Protein AF-0000000071984043 (afdb_homodimer)

Sequence (248 aa):
MSAIVKKRKLDLECRAFNPEWEKYFFTEHFGQAQCLICLKTVAVLKEYNMRRHWETQLQASSFASMSAAERKEAIVKLSGNLQKSTSLFRKQTTEADKVTRASYEVSRLLARRMKPFTDGDFIKMSAIVKKRKLDLECRAFNPEWEKYFFTEHFGQAQCLICLKTVAVLKEYNMRRHWETQLQASSFASMSAAERKEAIVKLSGNLQKSTSLFRKQTTEADKVTRASYEVSRLLARRMKPFTDGDFIK

Secondary structure (DSSP, 8-state):
--------TTTTT-PPPPGGGGGGTEEEETTEEEETTT--EESS--HHHHHHHIIIIITTSGGGG--HHHHHHHHHHHHHHHHHHHHHHHHHHHHHHHHHHHHHHHHHHHHHHHS---------/--------TTTTT--PPPGGGGGGTEEEETTEEEETTT--EESS--HHHHHHHIIIIITTSGGGG--HHHHHHHHHHHHHHHHHHHHHHHHHHHHHHHHHHHHHHHHHHHHHHHS---------

pLDDT: mean 80.13, std 19.72, range [28.55, 97.12]

Foldseek 3Di:
DPPPPPPPCQVVPQDDADPVLCVLQWDDDPSWTAHLPPGDTDNRRDSVVSVVCSVPPPCPPPLVVDDPVRSVVVSVVSVVVVVVVVVVVVVVVVVVVVVVVVVVVVVVVVVVVPPPPPVPPPPD/DPPPPPPPCQVVPQDDADPVLCVLQWDDDPSWTAHLPPRDTDNRRDSVVSVVCSVPPPCPPPLVVDDPVRSVVVSVVSVVVVVVVVVVVVVVVVVVVVVVVVVVVVVVVVVVVPPPPPPPPPPD

Solvent-accessible surface area (backbone atoms only — not comparable to full-atom values): 14583 Å² total; per-residue (Å²): 133,79,74,70,72,70,72,64,62,68,72,72,59,51,44,72,78,57,78,75,44,38,82,58,40,34,42,79,52,91,90,25,39,26,31,58,73,78,61,50,70,40,74,68,54,43,70,67,56,49,49,49,48,30,66,73,70,41,51,86,38,76,75,58,75,48,51,75,69,53,43,54,53,48,51,53,51,35,49,50,49,52,52,49,54,50,51,52,49,45,50,51,43,50,49,50,51,50,53,52,49,50,49,48,52,51,50,52,53,51,55,62,63,64,58,70,76,67,79,62,77,74,81,124,133,77,76,70,70,70,74,64,62,66,73,71,57,50,44,72,79,57,78,74,46,40,81,57,40,34,41,80,50,92,90,24,38,26,31,57,72,79,61,49,71,40,74,68,52,45,70,67,55,48,50,50,49,30,65,74,71,40,52,85,39,76,74,59,74,49,52,73,70,53,43,54,53,48,51,53,51,36,48,50,49,51,53,49,52,52,50,52,49,46,50,51,45,50,49,51,51,51,52,52,49,51,51,48,51,51,50,52,54,50,55,62,64,64,57,71,75,65,82,62,78,75,80,126

Radius of gyration: 26.83 Å; Cα contacts (8 Å, |Δi|>4): 165; chains: 2; bounding box: 25×121×83 Å

Structure (mmCIF, N/CA/C/O backbone):
data_AF-0000000071984043-model_v1
#
loop_
_entity.id
_entity.type
_entity.pdbx_description
1 polymer 'General transcription factor II-I repeat domain-containing protein 2'
#
loop_
_atom_site.group_PDB
_atom_site.id
_atom_site.type_symbol
_atom_site.label_atom_id
_atom_site.label_alt_id
_atom_site.label_comp_id
_atom_site.label_asym_id
_atom_site.label_entity_id
_atom_site.label_seq_id
_atom_site.pdbx_PDB_ins_code
_atom_site.Cartn_x
_atom_site.Cartn_y
_atom_site.Cartn_z
_atom_site.occupancy
_atom_site.B_iso_or_equiv
_atom_site.auth_seq_id
_atom_site.auth_comp_id
_atom_site.auth_asym_id
_atom_site.auth_atom_id
_atom_site.pdbx_PDB_model_num
ATOM 1 N N . MET A 1 1 ? -13.414 27.719 -34.438 1 28.55 1 MET A N 1
ATOM 2 C CA . MET A 1 1 ? -13.398 26.25 -34.438 1 28.55 1 MET A CA 1
ATOM 3 C C . MET A 1 1 ? -12.617 25.719 -33.219 1 28.55 1 MET A C 1
ATOM 5 O O . MET A 1 1 ? -11.398 25.891 -33.156 1 28.55 1 MET A O 1
ATOM 9 N N . SER A 1 2 ? -13.172 25.812 -32.062 1 30.36 2 SER A N 1
ATOM 10 C CA . SER A 1 2 ? -12.562 25.547 -30.766 1 30.36 2 SER A CA 1
ATOM 11 C C . SER A 1 2 ? -12.18 24.078 -30.625 1 30.36 2 SER A C 1
ATOM 13 O O . SER A 1 2 ? -13.016 23.188 -30.812 1 30.36 2 SER A O 1
ATOM 15 N N . ALA A 1 3 ? -10.992 23.797 -31.047 1 33.06 3 ALA A N 1
ATOM 16 C CA . ALA A 1 3 ? -10.516 22.406 -31.062 1 33.06 3 ALA A CA 1
ATOM 17 C C . ALA A 1 3 ? -10.781 21.734 -29.719 1 33.06 3 ALA A C 1
ATOM 19 O O . ALA A 1 3 ? -10.445 22.281 -28.656 1 33.06 3 ALA A O 1
ATOM 20 N N . ILE A 1 4 ? -11.953 21.125 -29.656 1 32.78 4 ILE A N 1
ATOM 21 C CA . ILE A 1 4 ? -12.312 20.25 -28.562 1 32.78 4 ILE A CA 1
ATOM 22 C C . ILE A 1 4 ? -11.094 19.422 -28.141 1 32.78 4 ILE A C 1
ATOM 24 O O . ILE A 1 4 ? -10.531 18.688 -28.938 1 32.78 4 ILE A O 1
ATOM 28 N N . VAL A 1 5 ? -10.211 20.078 -27.547 1 35.69 5 VAL A N 1
ATOM 29 C CA . VAL A 1 5 ? -9.133 19.25 -27.016 1 35.69 5 VAL A CA 1
ATOM 30 C C . VAL A 1 5 ? -9.703 17.953 -26.469 1 35.69 5 VAL A C 1
ATOM 32 O O . VAL A 1 5 ? -10.555 17.969 -25.578 1 35.69 5 VAL A O 1
ATOM 35 N N . LYS A 1 6 ? -9.945 16.953 -27.281 1 30.7 6 LYS A N 1
ATOM 36 C CA . LYS A 1 6 ? -10.367 15.609 -26.906 1 30.7 6 LYS A CA 1
ATOM 37 C C . LYS A 1 6 ? -9.695 15.172 -25.609 1 30.7 6 LYS A C 1
ATOM 39 O O . LYS A 1 6 ? -8.469 15.102 -25.531 1 30.7 6 LYS A O 1
ATOM 44 N N . LYS A 1 7 ? -10.164 15.773 -24.438 1 34.81 7 LYS A N 1
ATOM 45 C CA . LYS A 1 7 ? -9.758 15.141 -23.188 1 34.81 7 LYS A CA 1
ATOM 46 C C . LYS A 1 7 ? -9.5 13.648 -23.375 1 34.81 7 LYS A C 1
ATOM 48 O O . LYS A 1 7 ? -10.383 12.914 -23.828 1 34.81 7 LYS A O 1
ATOM 53 N N . ARG A 1 8 ? -8.43 13.289 -23.891 1 35.25 8 ARG A N 1
ATOM 54 C CA . ARG A 1 8 ? -8.055 11.898 -24.125 1 35.25 8 ARG A CA 1
ATOM 55 C C . ARG A 1 8 ? -8.742 10.969 -23.141 1 35.25 8 ARG A C 1
ATOM 57 O O . ARG A 1 8 ? -8.914 11.32 -21.969 1 35.25 8 ARG A O 1
ATOM 64 N N . LYS A 1 9 ? -9.68 10.086 -23.562 1 37.41 9 LYS A N 1
ATOM 65 C CA . LYS A 1 9 ? -10.312 8.914 -22.953 1 37.41 9 LYS A CA 1
ATOM 66 C C . LYS A 1 9 ? -9.375 8.234 -21.953 1 37.41 9 LYS A C 1
ATOM 68 O O . LYS A 1 9 ? -9.57 7.066 -21.609 1 37.41 9 LYS A O 1
ATOM 73 N N . LEU A 1 10 ? -8.234 8.797 -21.844 1 43.88 10 LEU A N 1
ATOM 74 C CA . LEU A 1 10 ? -7.328 8.102 -20.938 1 43.88 10 LEU A CA 1
ATOM 75 C C . LEU A 1 10 ? -7.98 7.902 -19.562 1 43.88 10 LEU A C 1
ATOM 77 O O . LEU A 1 10 ? -7.785 6.867 -18.922 1 43.88 10 LEU A O 1
ATOM 81 N N . ASP A 1 11 ? -8.641 8.969 -19.094 1 44.72 11 ASP A N 1
ATOM 82 C CA . ASP A 1 11 ? -9.188 8.867 -17.734 1 44.72 11 ASP A CA 1
ATOM 83 C C . ASP A 1 11 ? -10.195 7.719 -17.641 1 44.72 11 ASP A C 1
ATOM 85 O O . ASP A 1 11 ? -10.25 7.027 -16.625 1 44.72 11 ASP A O 1
ATOM 89 N N . LEU A 1 12 ? -11.188 7.801 -18.609 1 41.25 12 LEU A N 1
ATOM 90 C CA . LEU A 1 12 ? -12.375 6.953 -18.562 1 41.25 12 LEU A CA 1
ATOM 91 C C . LEU A 1 12 ? -12.008 5.492 -18.812 1 41.25 12 LEU A C 1
ATOM 93 O O . LEU A 1 12 ? -12.82 4.594 -18.578 1 41.25 12 LEU A O 1
ATOM 97 N N . GLU A 1 13 ? -11.039 5.363 -19.641 1 44.44 13 GLU A N 1
ATOM 98 C CA . GLU A 1 13 ? -10.883 3.961 -20 1 44.44 13 GLU A CA 1
ATOM 99 C C . GLU A 1 13 ? -10.305 3.148 -18.859 1 44.44 13 GLU A C 1
ATOM 101 O O . GLU A 1 13 ? -9.633 2.135 -19.078 1 44.44 13 GLU A O 1
ATOM 106 N N . CYS A 1 14 ? -10.211 3.883 -17.734 1 53.69 14 CYS A N 1
ATOM 107 C CA . CYS A 1 14 ? -9.836 2.992 -16.641 1 53.69 14 CYS A CA 1
ATOM 108 C C . CYS A 1 14 ? -10.805 1.817 -16.547 1 53.69 14 CYS A C 1
ATOM 110 O O . CYS A 1 14 ? -11.945 1.981 -16.109 1 53.69 14 CYS A O 1
ATOM 112 N N . ARG A 1 15 ? -10.633 0.897 -17.375 1 65.38 15 ARG A N 1
ATOM 113 C CA . ARG A 1 15 ? -11.32 -0.39 -17.297 1 65.38 15 ARG A CA 1
ATOM 114 C C . ARG A 1 15 ? -11.266 -0.95 -15.883 1 65.38 15 ARG A C 1
ATOM 116 O O . ARG A 1 15 ? -10.398 -0.573 -15.094 1 65.38 15 ARG A O 1
ATOM 123 N N . ALA A 1 16 ? -12.383 -1.406 -15.461 1 83.88 16 ALA A N 1
ATOM 124 C CA . ALA A 1 16 ? -12.555 -2.098 -14.188 1 83.88 16 ALA A CA 1
ATOM 125 C C . ALA A 1 16 ? -11.555 -3.242 -14.047 1 83.88 16 ALA A C 1
ATOM 127 O O . ALA A 1 16 ? -11.164 -3.863 -15.039 1 83.88 16 ALA A O 1
ATOM 128 N N . PHE A 1 17 ? -10.969 -3.268 -12.898 1 92.12 17 PHE A N 1
ATOM 129 C CA . PHE A 1 17 ? -10.078 -4.387 -12.617 1 92.12 17 PHE A CA 1
ATOM 130 C C . PHE A 1 17 ? -10.75 -5.711 -12.977 1 92.12 17 PHE A C 1
ATOM 132 O O . PHE A 1 17 ? -11.914 -5.938 -12.641 1 92.12 17 PHE A O 1
ATOM 139 N N . ASN A 1 18 ? -10.117 -6.539 -13.727 1 92.69 18 ASN A N 1
ATOM 140 C CA . ASN A 1 18 ? -10.57 -7.879 -14.07 1 92.69 18 ASN A CA 1
ATOM 141 C C . ASN A 1 18 ? -10.055 -8.922 -13.086 1 92.69 18 ASN A C 1
ATOM 143 O O . ASN A 1 18 ? -8.844 -9.125 -12.969 1 92.69 18 ASN A O 1
ATOM 147 N N . PRO A 1 19 ? -10.984 -9.648 -12.438 1 92.25 19 PRO A N 1
ATOM 148 C CA . PRO A 1 19 ? -10.562 -10.633 -11.438 1 92.25 19 PRO A CA 1
ATOM 149 C C . PRO A 1 19 ? -9.625 -11.695 -12.016 1 92.25 19 PRO A C 1
ATOM 151 O O . PRO A 1 19 ? -8.844 -12.305 -11.281 1 92.25 19 PRO A O 1
ATOM 154 N N . GLU A 1 2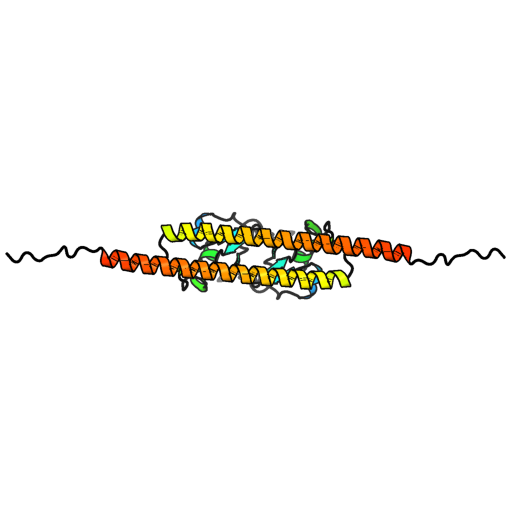0 ? -9.641 -11.922 -13.32 1 93.25 20 GLU A N 1
ATOM 155 C CA . GLU A 1 20 ? -8.766 -12.906 -13.953 1 93.25 20 GLU A CA 1
ATOM 156 C C . GLU A 1 20 ? -7.301 -12.516 -13.805 1 93.25 20 GLU A C 1
ATOM 158 O O . GLU A 1 20 ? -6.414 -13.359 -13.945 1 93.25 20 GLU A O 1
ATOM 163 N N . TRP A 1 21 ? -7.078 -11.227 -13.508 1 93.81 21 TRP A N 1
ATOM 164 C CA . TRP A 1 21 ? -5.703 -10.758 -13.391 1 93.81 21 TRP A CA 1
ATOM 165 C C . TRP A 1 21 ? -5.07 -11.234 -12.086 1 93.81 21 TRP A C 1
ATOM 167 O O . TRP A 1 21 ? -3.869 -11.055 -11.875 1 93.81 21 TRP A O 1
ATOM 177 N N . GLU A 1 22 ? -5.824 -11.938 -11.289 1 94.06 22 GLU A N 1
ATOM 178 C CA . GLU A 1 22 ? -5.258 -12.609 -10.125 1 94.06 22 GLU A CA 1
ATOM 179 C C . GLU A 1 22 ? -4.215 -13.648 -10.539 1 94.06 22 GLU A C 1
ATOM 181 O O . GLU A 1 22 ? -3.311 -13.969 -9.766 1 94.06 22 GLU A O 1
ATOM 186 N N . LYS A 1 23 ? -4.375 -14.148 -11.781 1 91.75 23 LYS A N 1
ATOM 187 C CA . LYS A 1 23 ? -3.393 -15.102 -12.297 1 91.75 23 LYS A CA 1
ATOM 188 C C . LYS A 1 23 ? -1.992 -14.492 -12.305 1 91.75 23 LYS A C 1
ATOM 190 O O . LYS A 1 23 ? -0.997 -15.219 -12.289 1 91.75 23 LYS A O 1
ATOM 195 N N . TYR A 1 24 ? -1.964 -13.203 -12.336 1 94.75 24 TYR A N 1
ATOM 196 C CA . TYR A 1 24 ? -0.693 -12.492 -12.266 1 94.75 24 TYR A CA 1
ATOM 197 C C . TYR A 1 24 ? -0.42 -12 -10.852 1 94.75 24 TYR A C 1
ATOM 199 O O . TYR A 1 24 ? 0.487 -11.195 -10.625 1 94.75 24 TYR A O 1
ATOM 207 N N . PHE A 1 25 ? -1.244 -12.344 -9.891 1 96 25 PHE A N 1
ATOM 208 C CA . PHE A 1 25 ? -1.128 -12.023 -8.469 1 96 25 PHE A CA 1
ATOM 209 C C . PHE A 1 25 ? -1.44 -10.547 -8.219 1 96 25 PHE A C 1
ATOM 211 O O . PHE A 1 25 ? -0.829 -9.914 -7.359 1 96 25 PHE A O 1
ATOM 218 N N . PHE A 1 26 ? -2.301 -10.023 -9.023 1 97.06 26 PHE A N 1
ATOM 219 C CA . PHE A 1 26 ? -2.803 -8.68 -8.766 1 97.06 26 PHE A CA 1
ATOM 220 C C . PHE A 1 26 ? -4.203 -8.734 -8.172 1 97.06 26 PHE A C 1
ATOM 222 O O . PHE A 1 26 ? -4.973 -9.648 -8.461 1 97.06 26 PHE A O 1
ATOM 229 N N . THR A 1 27 ? -4.5 -7.746 -7.406 1 96.5 27 THR A N 1
ATOM 230 C CA . THR A 1 27 ? -5.84 -7.543 -6.867 1 96.5 27 THR A CA 1
ATOM 231 C C . THR A 1 27 ? -6.238 -6.07 -6.949 1 96.5 27 THR A C 1
ATOM 233 O O . THR A 1 27 ? -5.383 -5.199 -7.121 1 96.5 27 THR A O 1
ATOM 236 N N . GLU A 1 28 ? -7.535 -5.852 -6.957 1 94.62 28 GLU A N 1
ATOM 237 C CA . GLU A 1 28 ? -8.016 -4.477 -6.879 1 94.62 28 GLU A CA 1
ATOM 238 C C . GLU A 1 28 ? -7.836 -3.908 -5.473 1 94.62 28 GLU A C 1
ATOM 240 O O . GLU A 1 28 ? -8.203 -4.551 -4.488 1 94.62 28 GLU A O 1
ATOM 245 N N . HIS A 1 29 ? -7.184 -2.77 -5.34 1 93.19 29 HIS A N 1
ATOM 246 C CA . HIS A 1 29 ? -6.957 -2.082 -4.074 1 93.19 29 HIS A CA 1
ATOM 247 C C . HIS A 1 29 ? -7.016 -0.568 -4.25 1 93.19 29 HIS A C 1
ATOM 249 O O . HIS A 1 29 ? -6.207 0.008 -4.98 1 93.19 29 HIS A O 1
ATOM 255 N N . PHE A 1 30 ? -7.949 0.093 -3.688 1 88.69 30 PHE A N 1
ATOM 256 C CA . PHE A 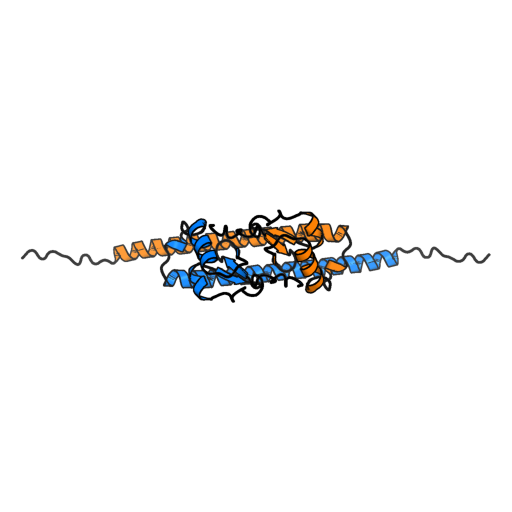1 30 ? -8.141 1.537 -3.754 1 88.69 30 PHE A CA 1
ATOM 257 C C . PHE A 1 30 ? -8.273 2 -5.199 1 88.69 30 PHE A C 1
ATOM 259 O O . PHE A 1 30 ? -7.648 2.98 -5.605 1 88.69 30 PHE A O 1
ATOM 266 N N . GLY A 1 31 ? -8.93 1.255 -5.996 1 87.88 31 GLY A N 1
ATOM 267 C CA . GLY A 1 31 ? -9.234 1.632 -7.367 1 87.88 31 GLY A CA 1
ATOM 268 C C . GLY A 1 31 ? -8.102 1.357 -8.328 1 87.88 31 GLY A C 1
ATOM 269 O O . GLY A 1 31 ? -8.172 1.735 -9.5 1 87.88 31 GLY A O 1
ATOM 270 N N . GLN A 1 32 ? -7.07 0.727 -7.852 1 92.25 32 GLN A N 1
ATOM 271 C CA . GLN A 1 32 ? -5.914 0.364 -8.664 1 92.25 32 GLN A CA 1
ATOM 272 C C . GLN A 1 32 ? -5.602 -1.125 -8.547 1 92.25 32 GLN A C 1
ATOM 274 O O . GLN A 1 32 ? -6.188 -1.822 -7.715 1 92.25 32 GLN A O 1
ATOM 279 N N . ALA A 1 33 ? -4.77 -1.57 -9.5 1 95.06 33 ALA A N 1
ATOM 280 C CA . ALA A 1 33 ? -4.262 -2.934 -9.383 1 95.06 33 ALA A CA 1
ATOM 281 C C . ALA A 1 33 ? -2.998 -2.977 -8.523 1 95.06 33 ALA A C 1
ATOM 283 O O . ALA A 1 33 ? -2.059 -2.211 -8.75 1 95.06 33 ALA A O 1
ATOM 284 N N . GLN A 1 34 ? -3.061 -3.814 -7.523 1 96.25 34 GLN A N 1
ATOM 285 C CA . GLN A 1 34 ? -1.922 -3.926 -6.617 1 96.25 34 GLN A CA 1
ATOM 286 C C . GLN A 1 34 ? -1.371 -5.348 -6.598 1 96.25 34 GLN A C 1
ATOM 288 O O . GLN A 1 34 ? -2.135 -6.312 -6.516 1 96.25 34 GLN A O 1
ATOM 293 N N . CYS A 1 35 ? -0.089 -5.453 -6.781 1 96.88 35 CYS A N 1
ATOM 294 C CA . CYS A 1 35 ? 0.571 -6.75 -6.734 1 96.88 35 CYS A CA 1
ATOM 295 C C . CYS A 1 35 ? 0.57 -7.312 -5.32 1 96.88 35 CYS A C 1
ATOM 297 O O . CYS A 1 35 ? 0.986 -6.637 -4.379 1 96.88 35 CYS A O 1
ATOM 299 N N . LEU A 1 36 ? 0.17 -8.523 -5.152 1 96.56 36 LEU A N 1
ATOM 300 C CA . LEU A 1 36 ? 0.035 -9.188 -3.863 1 96.56 36 LEU A CA 1
ATOM 301 C C . LEU A 1 36 ? 1.394 -9.641 -3.34 1 96.56 36 LEU A C 1
ATOM 303 O O . LEU A 1 36 ? 1.528 -9.984 -2.164 1 96.56 36 LEU A O 1
ATOM 307 N N . ILE A 1 37 ? 2.373 -9.594 -4.207 1 94.19 37 ILE A N 1
ATOM 308 C CA . ILE A 1 37 ? 3.68 -10.133 -3.83 1 94.19 37 ILE A CA 1
ATOM 309 C C . ILE A 1 37 ? 4.613 -8.984 -3.445 1 94.19 37 ILE A C 1
ATOM 311 O O . ILE A 1 37 ? 5.277 -9.039 -2.408 1 94.19 37 ILE A O 1
ATOM 315 N N . CYS A 1 38 ? 4.605 -7.922 -4.23 1 92.38 38 CYS A N 1
ATOM 316 C CA . CYS A 1 38 ? 5.602 -6.883 -3.984 1 92.38 38 CYS A CA 1
ATOM 317 C C . CYS A 1 38 ? 4.934 -5.555 -3.65 1 92.38 38 CYS A C 1
ATOM 319 O O . CYS A 1 38 ? 5.613 -4.578 -3.326 1 92.38 38 CYS A O 1
ATOM 321 N N . LEU A 1 39 ? 3.684 -5.379 -3.754 1 94.31 39 LEU A N 1
ATOM 322 C CA . LEU A 1 39 ? 2.863 -4.242 -3.35 1 94.31 39 LEU A CA 1
ATOM 323 C C . LEU A 1 39 ? 2.918 -3.133 -4.398 1 94.31 39 LEU A C 1
ATOM 325 O O . LEU A 1 39 ? 2.24 -2.111 -4.262 1 94.31 39 LEU A O 1
ATOM 329 N N . LYS A 1 40 ? 3.586 -3.354 -5.477 1 92.69 40 LYS A N 1
ATOM 330 C CA . LYS A 1 40 ? 3.572 -2.369 -6.555 1 92.69 40 LYS A CA 1
ATOM 331 C C . LYS A 1 40 ? 2.166 -2.188 -7.117 1 92.69 40 LYS A C 1
ATOM 333 O O . LYS A 1 40 ? 1.422 -3.158 -7.266 1 92.69 40 LYS A O 1
ATOM 338 N N . THR A 1 41 ? 1.837 -0.934 -7.426 1 93.19 41 THR A N 1
ATOM 339 C CA . THR A 1 41 ? 0.523 -0.638 -7.984 1 93.19 41 THR A CA 1
ATOM 340 C C . THR A 1 41 ? 0.633 -0.276 -9.461 1 93.19 41 THR A C 1
ATOM 342 O O . THR A 1 41 ? 1.665 0.228 -9.914 1 93.19 41 THR A O 1
ATOM 345 N N . VAL A 1 42 ? -0.412 -0.644 -10.195 1 90.69 42 VAL A N 1
ATOM 346 C CA . VAL A 1 42 ? -0.553 -0.27 -11.602 1 90.69 42 VAL A CA 1
ATOM 347 C C . VAL A 1 42 ? -1.833 0.541 -11.797 1 90.69 42 VAL A C 1
ATOM 349 O O . VAL A 1 42 ? -2.93 0.06 -11.5 1 90.69 42 VAL A O 1
ATOM 352 N N . ALA A 1 43 ? -1.648 1.785 -12.281 1 86.25 43 ALA A N 1
ATOM 353 C CA . ALA A 1 43 ? -2.791 2.689 -12.383 1 86.25 43 ALA A CA 1
ATOM 354 C C . ALA A 1 43 ? -3.609 2.398 -13.641 1 86.25 43 ALA A C 1
ATOM 356 O O . ALA A 1 43 ? -4.832 2.559 -13.641 1 86.25 43 ALA A O 1
ATOM 357 N N . VAL A 1 44 ? -2.883 2.053 -14.711 1 88.12 44 VAL A N 1
ATOM 358 C CA . VAL A 1 44 ? -3.564 1.767 -15.969 1 88.12 44 VAL A CA 1
ATOM 359 C C . VAL A 1 44 ? -3.986 0.299 -16.016 1 88.12 44 VAL A C 1
ATOM 361 O O . VAL A 1 44 ? -3.15 -0.588 -16.188 1 88.12 44 VAL A O 1
ATOM 364 N N . LEU A 1 45 ? -5.312 0.045 -15.914 1 92 45 LEU A N 1
ATOM 365 C CA . LEU A 1 45 ? -5.883 -1.287 -15.742 1 92 45 LEU A CA 1
ATOM 366 C C . LEU A 1 45 ? -6.023 -1.995 -17.078 1 92 45 LEU A C 1
ATOM 368 O O . LEU A 1 45 ? -7.141 -2.256 -17.547 1 92 45 LEU A O 1
ATOM 372 N N . LYS A 1 46 ? -4.941 -2.369 -17.625 1 91.31 46 LYS A N 1
ATOM 373 C CA . LYS A 1 46 ? -4.836 -3.203 -18.828 1 91.31 46 LYS A CA 1
ATOM 374 C C . LYS A 1 46 ? -4.078 -4.492 -18.531 1 91.31 46 LYS A C 1
ATOM 376 O O . LYS A 1 46 ? -3.084 -4.48 -17.797 1 91.31 46 LYS A O 1
ATOM 381 N N . GLU A 1 47 ? -4.562 -5.582 -19.141 1 93.44 47 GLU A N 1
ATOM 382 C CA . GLU A 1 47 ? -3.926 -6.871 -18.875 1 93.44 47 GLU A CA 1
ATOM 383 C C . GLU A 1 47 ? -2.432 -6.816 -19.188 1 93.44 47 GLU A C 1
ATOM 385 O O . GLU A 1 47 ? -1.626 -7.41 -18.469 1 93.44 47 GLU A O 1
ATOM 390 N N . TYR A 1 48 ? -2.119 -6.176 -20.281 1 94.81 48 TYR A N 1
ATOM 391 C CA . TYR A 1 48 ? -0.722 -6.098 -20.688 1 94.81 48 TYR A CA 1
ATOM 392 C C . TYR A 1 48 ? 0.161 -5.613 -19.547 1 94.81 48 TYR A C 1
ATOM 394 O O . TYR A 1 48 ? 1.276 -6.105 -19.375 1 94.81 48 TYR A O 1
ATOM 402 N N . ASN A 1 49 ? -0.302 -4.641 -18.766 1 93.38 49 ASN A N 1
ATOM 403 C CA . ASN A 1 49 ? 0.494 -4.055 -17.688 1 93.38 49 ASN A CA 1
ATOM 404 C C . ASN A 1 49 ? 0.754 -5.062 -16.562 1 93.38 49 ASN A C 1
ATOM 406 O O . ASN A 1 49 ? 1.854 -5.113 -16.016 1 93.38 49 ASN A O 1
ATOM 410 N N . MET A 1 50 ? -0.211 -5.875 -16.219 1 94.75 50 MET A N 1
ATOM 411 C CA . MET A 1 50 ? -0.047 -6.906 -15.195 1 94.75 50 MET A CA 1
ATOM 412 C C . MET A 1 50 ? 0.883 -8.016 -15.68 1 94.75 50 MET A C 1
ATOM 414 O O . MET A 1 50 ? 1.748 -8.477 -14.93 1 94.75 50 MET A O 1
ATOM 418 N N . ARG A 1 51 ? 0.665 -8.328 -16.953 1 95.44 51 ARG A N 1
ATOM 419 C CA . ARG A 1 51 ? 1.495 -9.375 -17.547 1 95.44 51 ARG A CA 1
ATOM 420 C C . ARG A 1 51 ? 2.959 -8.945 -17.578 1 95.44 51 ARG A C 1
ATOM 422 O O . ARG A 1 51 ? 3.848 -9.727 -17.234 1 95.44 51 ARG A O 1
ATOM 429 N N . ARG A 1 52 ? 3.172 -7.793 -18.062 1 95.75 52 ARG A N 1
ATOM 430 C CA . ARG A 1 52 ? 4.535 -7.27 -18.125 1 95.75 52 ARG A CA 1
ATOM 431 C C . ARG A 1 52 ? 5.191 -7.273 -16.75 1 95.75 52 ARG A C 1
ATOM 433 O O . ARG A 1 52 ? 6.348 -7.668 -16.609 1 95.75 52 ARG A O 1
ATOM 440 N N . HIS A 1 53 ? 4.484 -6.777 -15.719 1 95.31 53 HIS A N 1
ATOM 441 C CA . HIS A 1 53 ? 5.008 -6.809 -14.359 1 95.31 53 HIS A CA 1
ATOM 442 C C . HIS A 1 53 ? 5.391 -8.227 -13.945 1 95.31 53 HIS A C 1
ATOM 444 O O . HIS A 1 53 ? 6.484 -8.453 -13.43 1 95.31 53 HIS A O 1
ATOM 450 N N . TRP A 1 54 ? 4.527 -9.172 -14.195 1 94.75 54 TRP A N 1
ATOM 451 C CA . TRP A 1 54 ? 4.773 -10.57 -13.867 1 94.75 54 TRP A CA 1
ATOM 452 C C . TRP A 1 54 ? 6.035 -11.078 -14.562 1 94.75 54 TRP A C 1
ATOM 454 O O . TRP A 1 54 ? 6.926 -11.633 -13.914 1 94.75 54 TRP A O 1
ATOM 464 N N . GLU A 1 55 ? 6.133 -10.828 -15.805 1 95.25 55 GLU A N 1
ATOM 465 C CA . GLU A 1 55 ? 7.215 -11.359 -16.641 1 95.25 55 GLU A CA 1
ATOM 466 C C . GLU A 1 55 ? 8.555 -10.727 -16.266 1 95.25 55 GLU A C 1
ATOM 468 O O . GLU A 1 55 ? 9.594 -11.391 -16.312 1 95.25 55 GLU A O 1
ATOM 473 N N . THR A 1 56 ? 8.5 -9.492 -15.867 1 93.88 56 THR A N 1
ATOM 474 C CA . THR A 1 56 ? 9.75 -8.773 -15.625 1 93.88 56 THR A CA 1
ATOM 475 C C . THR A 1 56 ? 10.172 -8.898 -14.164 1 93.88 56 THR A C 1
ATOM 477 O O . THR A 1 56 ? 11.367 -8.922 -13.859 1 93.88 56 THR A O 1
ATOM 480 N N . GLN A 1 57 ? 9.266 -9.039 -13.227 1 90.81 57 GLN A N 1
ATOM 481 C CA . GLN A 1 57 ? 9.641 -8.906 -11.82 1 90.81 57 GLN A CA 1
ATOM 482 C C . GLN A 1 57 ? 9.406 -10.211 -11.062 1 90.81 57 GLN A C 1
ATOM 484 O O . GLN A 1 57 ? 10.094 -10.5 -10.086 1 90.81 57 GLN A O 1
ATOM 489 N N . LEU A 1 58 ? 8.461 -11.055 -11.477 1 90.38 58 LEU A N 1
ATOM 490 C CA . LEU A 1 58 ? 8.016 -12.117 -10.578 1 90.38 58 LEU A CA 1
ATOM 491 C C . LEU A 1 58 ? 8.188 -13.484 -11.234 1 90.38 58 LEU A C 1
ATOM 493 O O . LEU A 1 58 ? 8.07 -14.516 -10.562 1 90.38 58 LEU A O 1
ATOM 497 N N . GLN A 1 59 ? 8.594 -13.484 -12.5 1 86.56 59 GLN A N 1
ATOM 498 C CA . GLN A 1 59 ? 8.734 -14.742 -13.219 1 86.56 59 GLN A CA 1
ATOM 499 C C . GLN A 1 59 ? 9.836 -15.602 -12.617 1 86.56 59 GLN A C 1
ATOM 501 O O . GLN A 1 59 ? 9.773 -16.828 -12.68 1 86.56 59 GLN A O 1
ATOM 506 N N . ALA A 1 60 ? 10.758 -15.008 -12.062 1 81.38 60 ALA A N 1
ATOM 507 C CA . ALA A 1 60 ? 11.883 -15.734 -11.484 1 81.38 60 ALA A CA 1
ATOM 508 C C . ALA A 1 60 ? 11.594 -16.156 -10.047 1 81.38 60 ALA A C 1
ATOM 510 O O . ALA A 1 60 ? 12.391 -16.859 -9.43 1 81.38 60 ALA A O 1
ATOM 511 N N . SER A 1 61 ? 10.461 -15.758 -9.555 1 83.12 61 SER A N 1
ATOM 512 C CA . SER A 1 61 ? 10.109 -16.078 -8.172 1 83.12 61 SER A CA 1
ATOM 513 C C . SER A 1 61 ? 9.57 -17.5 -8.062 1 83.12 61 SER A C 1
ATOM 515 O O . SER A 1 61 ? 9.234 -18.125 -9.07 1 83.12 61 SER A O 1
ATOM 517 N N . SER A 1 62 ? 9.516 -18.016 -6.82 1 84.19 62 SER A N 1
ATOM 518 C CA . SER A 1 62 ? 8.977 -19.344 -6.566 1 84.19 62 SER A CA 1
ATOM 519 C C . SER A 1 62 ? 7.488 -19.406 -6.891 1 84.19 62 SER A C 1
ATOM 521 O O . SER A 1 62 ? 6.934 -20.5 -7.062 1 84.19 62 SER A O 1
ATOM 523 N N . PHE A 1 63 ? 6.879 -18.281 -7.012 1 89.38 63 PHE A N 1
ATOM 524 C CA . PHE A 1 63 ? 5.449 -18.234 -7.309 1 89.38 63 PHE A CA 1
ATOM 525 C C . PHE A 1 63 ? 5.18 -18.688 -8.734 1 89.38 63 PHE A C 1
ATOM 527 O O . PHE A 1 63 ? 4.07 -19.141 -9.047 1 89.38 63 PHE A O 1
ATOM 534 N N . ALA A 1 64 ? 6.184 -18.625 -9.539 1 87.31 64 ALA A N 1
ATOM 535 C CA . ALA A 1 64 ? 6.039 -18.984 -10.945 1 87.31 64 ALA A CA 1
ATOM 536 C C . ALA A 1 64 ? 5.949 -20.5 -11.117 1 87.31 64 ALA A C 1
ATOM 538 O O . ALA A 1 64 ? 5.422 -20.984 -12.117 1 87.31 64 ALA A O 1
ATOM 539 N N . SER A 1 65 ? 6.426 -21.234 -10.164 1 84.75 65 SER A N 1
ATOM 540 C CA . SER A 1 65 ? 6.496 -22.688 -10.266 1 84.75 65 SER A CA 1
ATOM 541 C C . SER A 1 65 ? 5.305 -23.344 -9.578 1 84.75 65 SER A C 1
ATOM 543 O O . SER A 1 65 ? 5.203 -24.578 -9.539 1 84.75 65 SER A O 1
ATOM 545 N N . MET A 1 66 ? 4.406 -22.547 -9.133 1 85 66 MET A N 1
ATOM 546 C CA . MET A 1 66 ? 3.271 -23.078 -8.375 1 85 66 MET A CA 1
ATOM 547 C C . MET A 1 66 ? 2.25 -23.719 -9.305 1 85 66 MET A C 1
ATOM 549 O O . MET A 1 66 ? 2.029 -23.234 -10.422 1 85 66 MET A O 1
ATOM 553 N N . SER A 1 67 ? 1.666 -24.812 -8.734 1 85.69 67 SER A N 1
ATOM 554 C CA . SER A 1 67 ? 0.515 -25.391 -9.422 1 85.69 67 SER A CA 1
ATOM 555 C C . SER A 1 67 ? -0.701 -24.484 -9.328 1 85.69 67 SER A C 1
ATOM 557 O O . SER A 1 67 ? -0.698 -23.516 -8.562 1 85.69 67 SER A O 1
ATOM 559 N N . ALA A 1 68 ? -1.747 -24.766 -10.109 1 87.69 68 ALA A N 1
ATOM 560 C CA . ALA A 1 68 ? -2.971 -23.969 -10.094 1 87.69 68 ALA A CA 1
ATOM 561 C C . ALA A 1 68 ? -3.602 -23.953 -8.703 1 87.69 68 ALA A C 1
ATOM 563 O O . ALA A 1 68 ? -4.074 -22.922 -8.234 1 87.69 68 ALA A O 1
ATOM 564 N N . ALA A 1 69 ? -3.582 -25.094 -8.117 1 87.88 69 ALA A N 1
ATOM 565 C CA . ALA A 1 69 ? -4.168 -25.203 -6.789 1 87.88 69 ALA A CA 1
ATOM 566 C C . ALA A 1 69 ? -3.354 -24.422 -5.758 1 87.88 69 ALA A C 1
ATOM 568 O O . ALA A 1 69 ? -3.918 -23.75 -4.902 1 87.88 69 ALA A O 1
ATOM 569 N N . GLU A 1 70 ? -2.055 -24.484 -5.824 1 86.31 70 GLU A N 1
ATOM 570 C CA . GLU A 1 70 ? -1.165 -23.75 -4.926 1 86.31 70 GLU A CA 1
ATOM 571 C C . GLU A 1 70 ? -1.305 -22.25 -5.121 1 86.31 70 GLU A C 1
ATOM 573 O O . GLU A 1 70 ? -1.279 -21.484 -4.148 1 86.31 70 GLU A O 1
ATOM 578 N N . ARG A 1 71 ? -1.471 -21.906 -6.297 1 89.38 71 ARG A N 1
ATOM 579 C CA . ARG A 1 71 ? -1.598 -20.5 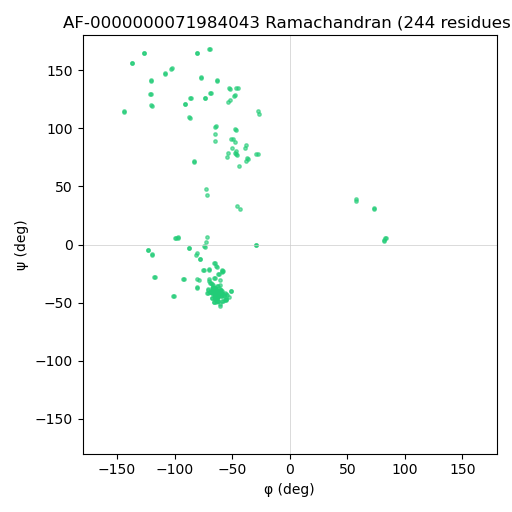-6.625 1 89.38 71 ARG A CA 1
ATOM 580 C C . ARG A 1 71 ? -2.867 -19.906 -6.023 1 89.38 71 ARG A C 1
ATOM 582 O O . ARG A 1 71 ? -2.844 -18.797 -5.465 1 89.38 71 ARG A O 1
ATOM 589 N N . LYS A 1 72 ? -3.898 -20.609 -6.172 1 91.44 72 LYS A N 1
ATOM 590 C CA . LYS A 1 72 ? -5.16 -20.172 -5.59 1 91.44 72 LYS A CA 1
ATOM 591 C C . LYS A 1 72 ? -5.027 -19.969 -4.082 1 91.44 72 LYS A C 1
ATOM 593 O O . LYS A 1 72 ? -5.523 -18.984 -3.533 1 91.44 72 LYS A O 1
ATOM 598 N N . GLU A 1 73 ? -4.402 -20.875 -3.457 1 90.5 73 GLU A N 1
ATOM 599 C CA . GLU A 1 73 ? -4.203 -20.781 -2.016 1 90.5 73 GLU A CA 1
ATOM 600 C C . GLU A 1 73 ? -3.311 -19.594 -1.659 1 90.5 73 GLU A C 1
ATOM 602 O O . GLU A 1 73 ? -3.574 -18.875 -0.687 1 90.5 73 GLU A O 1
ATOM 607 N N . ALA A 1 74 ? -2.283 -19.438 -2.418 1 91 74 ALA A N 1
ATOM 608 C CA . ALA A 1 74 ? -1.372 -18.312 -2.188 1 91 74 ALA A CA 1
ATOM 609 C C . ALA A 1 74 ? -2.092 -16.984 -2.35 1 91 74 ALA A C 1
ATOM 611 O O . ALA A 1 74 ? -1.896 -16.062 -1.552 1 91 74 ALA A O 1
ATOM 612 N N . ILE A 1 75 ? -2.92 -16.844 -3.314 1 93.75 75 ILE A N 1
ATOM 613 C CA . ILE A 1 75 ? -3.656 -15.617 -3.586 1 93.75 75 ILE A CA 1
ATOM 614 C C . ILE A 1 75 ? -4.57 -15.289 -2.408 1 93.75 75 ILE A C 1
ATOM 616 O O . ILE A 1 75 ? -4.641 -14.141 -1.97 1 93.75 75 ILE A O 1
ATOM 620 N N . VAL A 1 76 ? -5.215 -16.312 -1.897 1 93.62 76 VAL A N 1
ATOM 621 C CA . VAL A 1 76 ? -6.109 -16.125 -0.761 1 93.62 76 VAL A CA 1
ATOM 622 C C . VAL A 1 76 ? -5.316 -15.633 0.446 1 93.62 76 VAL A C 1
ATOM 624 O O . VAL A 1 76 ? -5.699 -14.664 1.097 1 93.62 76 VAL A O 1
ATOM 627 N N . LYS A 1 77 ? -4.23 -16.281 0.658 1 93.31 77 LYS A N 1
ATOM 628 C CA . LYS A 1 77 ? -3.4 -15.938 1.809 1 93.31 77 LYS A CA 1
ATOM 629 C C . LYS A 1 77 ? -2.82 -14.539 1.673 1 93.31 77 LYS A C 1
ATOM 631 O O . LYS A 1 77 ? -2.918 -13.727 2.598 1 93.31 77 LYS A O 1
ATOM 636 N N . LEU A 1 78 ? -2.266 -14.289 0.564 1 95.06 78 LEU A N 1
ATOM 637 C CA . LEU A 1 78 ? -1.616 -13 0.347 1 95.06 78 LEU A CA 1
ATOM 638 C C . LEU A 1 78 ? -2.641 -11.875 0.326 1 95.06 78 LEU A C 1
ATOM 640 O O . LEU A 1 78 ? -2.369 -10.773 0.812 1 95.06 78 LEU A O 1
ATOM 644 N N . SER A 1 79 ? -3.791 -12.125 -0.238 1 95.31 79 SER A N 1
ATOM 645 C CA . SER A 1 79 ? -4.871 -11.148 -0.193 1 95.31 79 SER A CA 1
ATOM 646 C C . SER A 1 79 ? -5.27 -10.828 1.245 1 95.31 79 SER A C 1
ATOM 648 O O . SER A 1 79 ? -5.512 -9.672 1.585 1 95.31 79 SER A O 1
ATOM 650 N N . GLY A 1 80 ? -5.375 -11.875 2.012 1 95.38 80 GLY A N 1
ATOM 651 C CA . GLY A 1 80 ? -5.652 -11.672 3.424 1 95.38 80 GLY A CA 1
ATOM 652 C C . GLY A 1 80 ? -4.594 -10.844 4.133 1 95.38 80 GLY A C 1
ATOM 653 O O . GLY A 1 80 ? -4.918 -9.984 4.953 1 95.38 80 GLY A O 1
ATOM 654 N N . ASN A 1 81 ? -3.377 -11.109 3.812 1 94.38 81 ASN A N 1
ATOM 655 C CA . ASN A 1 81 ? -2.281 -10.336 4.383 1 94.38 81 ASN A CA 1
ATOM 656 C C . ASN A 1 81 ? -2.387 -8.859 4.012 1 94.38 81 ASN A C 1
ATOM 658 O O . ASN A 1 81 ? -2.168 -7.984 4.855 1 94.38 81 ASN A O 1
ATOM 662 N N . LEU A 1 82 ? -2.699 -8.578 2.807 1 96 82 LEU A N 1
ATOM 663 C CA . LEU A 1 82 ? -2.84 -7.203 2.338 1 96 82 LEU A CA 1
ATOM 664 C C . LEU A 1 82 ? -3.965 -6.488 3.078 1 96 82 LEU A C 1
ATOM 666 O O . LEU A 1 82 ? -3.799 -5.348 3.516 1 96 82 LEU A O 1
ATOM 670 N N . GLN A 1 83 ? -5.062 -7.141 3.23 1 95.88 83 GLN A N 1
ATOM 671 C CA . GLN A 1 83 ? -6.199 -6.559 3.938 1 95.88 83 GLN A CA 1
ATOM 672 C C . GLN A 1 83 ? -5.852 -6.285 5.398 1 95.88 83 GLN A C 1
ATOM 674 O O . GLN A 1 83 ? -6.211 -5.238 5.945 1 95.88 83 GLN A O 1
ATOM 679 N N . LYS A 1 84 ? -5.215 -7.254 5.98 1 95.12 84 LYS A N 1
ATOM 680 C CA . LYS A 1 84 ? -4.82 -7.098 7.379 1 95.12 84 LYS A CA 1
ATOM 681 C C . LYS A 1 84 ? -3.844 -5.938 7.551 1 95.12 84 LYS A C 1
ATOM 683 O O . LYS A 1 84 ? -3.979 -5.137 8.477 1 95.12 84 LYS A O 1
ATOM 688 N N . SER A 1 85 ? -2.842 -5.938 6.711 1 93.88 85 SER A N 1
ATOM 689 C CA . SER A 1 85 ? -1.857 -4.863 6.777 1 93.88 85 SER A CA 1
ATOM 690 C C . SER A 1 85 ? -2.51 -3.502 6.562 1 93.88 85 SER A C 1
ATOM 692 O O . SER A 1 85 ? -2.158 -2.527 7.23 1 93.88 85 SER A O 1
ATOM 694 N N . THR A 1 86 ? -3.441 -3.418 5.668 1 94.25 86 THR A N 1
ATOM 695 C CA . THR A 1 86 ? -4.156 -2.176 5.402 1 94.25 86 THR A CA 1
ATOM 696 C C . THR A 1 86 ? -4.965 -1.744 6.621 1 94.25 86 THR A C 1
ATOM 698 O O . THR A 1 86 ? -4.941 -0.573 7.008 1 94.25 86 THR A O 1
ATOM 701 N N . SER A 1 87 ? -5.629 -2.691 7.223 1 95.06 87 SER A N 1
ATOM 702 C CA . SER A 1 87 ? -6.434 -2.414 8.406 1 95.06 87 SER A CA 1
ATOM 703 C C . SER A 1 87 ? -5.566 -1.942 9.57 1 95.06 87 SER A C 1
ATOM 705 O O . SER A 1 87 ? -5.93 -1.006 10.281 1 95.06 87 SER A O 1
ATOM 707 N N . LEU A 1 88 ? -4.477 -2.617 9.703 1 93.81 88 LEU A N 1
ATOM 708 C CA . LEU A 1 88 ? -3.553 -2.242 10.766 1 93.81 88 LEU A CA 1
ATOM 709 C C . LEU A 1 88 ? -3.018 -0.831 10.555 1 93.81 88 LEU A C 1
ATOM 711 O O . LEU A 1 88 ? -2.9 -0.055 11.508 1 93.81 88 LEU A O 1
ATOM 715 N N . PHE A 1 89 ? -2.758 -0.545 9.367 1 94.81 89 PHE A N 1
ATOM 716 C CA . PHE A 1 89 ? -2.264 0.79 9.055 1 94.81 89 PHE A CA 1
ATOM 717 C C . PHE A 1 89 ? -3.32 1.845 9.359 1 94.81 89 PHE A C 1
ATOM 719 O O . PHE A 1 89 ? -3.014 2.887 9.945 1 94.81 89 PHE A O 1
ATOM 726 N N . ARG A 1 90 ? -4.457 1.607 8.984 1 92.19 90 ARG A N 1
ATOM 727 C CA . ARG A 1 90 ? -5.543 2.549 9.234 1 92.19 90 ARG A CA 1
ATOM 728 C C . ARG A 1 90 ? -5.758 2.758 10.734 1 92.19 90 ARG A C 1
ATOM 730 O O . ARG A 1 90 ? -6.023 3.875 11.172 1 92.19 90 ARG A O 1
ATOM 737 N N . LYS A 1 91 ? -5.66 1.705 11.422 1 92.75 91 LYS A N 1
ATOM 738 C CA . LYS A 1 91 ? -5.785 1.81 12.867 1 92.75 91 LYS A CA 1
ATOM 739 C C . LYS A 1 91 ? -4.676 2.678 13.453 1 92.75 91 LYS A C 1
ATOM 741 O O . LYS A 1 91 ? -4.926 3.514 14.328 1 92.75 91 LYS A O 1
ATOM 746 N N . GLN A 1 92 ? -3.516 2.492 12.953 1 90.62 92 GLN A N 1
ATOM 747 C CA . GLN A 1 92 ? -2.373 3.27 13.422 1 90.62 92 GLN A CA 1
ATOM 748 C C . GLN A 1 92 ? -2.557 4.754 13.109 1 90.62 92 GLN A C 1
ATOM 750 O O . GLN A 1 92 ? -2.252 5.609 13.945 1 90.62 92 GLN A O 1
ATOM 755 N N . THR A 1 93 ? -3.047 5.012 12 1 90.31 93 THR A N 1
ATOM 756 C CA . THR A 1 93 ? -3.223 6.402 11.594 1 90.31 93 THR A CA 1
ATOM 757 C C . THR A 1 93 ? -4.348 7.059 12.391 1 90.31 93 THR A C 1
ATOM 759 O O . THR A 1 93 ? -4.266 8.242 12.734 1 90.31 93 THR A O 1
ATOM 762 N N . THR A 1 94 ? -5.367 6.293 12.625 1 88.31 94 THR A N 1
ATOM 763 C CA . THR A 1 94 ? -6.469 6.805 13.438 1 88.31 94 THR A CA 1
ATOM 764 C C . THR A 1 94 ? -5.996 7.102 14.852 1 88.31 94 THR A C 1
ATOM 766 O O . THR A 1 94 ? -6.398 8.102 15.453 1 88.31 94 THR A O 1
ATOM 769 N N . GLU A 1 95 ? -5.223 6.199 15.336 1 86.44 95 GLU A N 1
ATOM 770 C CA . GLU A 1 95 ? -4.66 6.414 16.672 1 86.44 95 GLU A CA 1
ATOM 771 C C . GLU A 1 95 ? -3.76 7.645 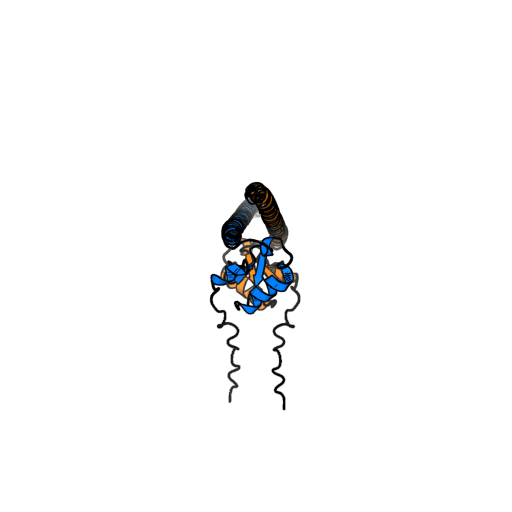16.688 1 86.44 95 GLU A C 1
ATOM 773 O O . GLU A 1 95 ? -3.799 8.422 17.641 1 86.44 95 GLU A O 1
ATOM 778 N N . ALA A 1 96 ? -2.979 7.797 15.688 1 82.44 96 ALA A N 1
ATOM 779 C CA . ALA A 1 96 ? -2.127 8.977 15.586 1 82.44 96 ALA A CA 1
ATOM 780 C C . ALA A 1 96 ? -2.965 10.25 15.547 1 82.44 96 ALA A C 1
ATOM 782 O O . ALA A 1 96 ? -2.604 11.258 16.156 1 82.44 96 ALA A O 1
ATOM 783 N N . ASP A 1 97 ? -4.043 10.164 14.867 1 82.62 97 ASP A N 1
ATOM 784 C CA . ASP A 1 97 ? -4.961 11.297 14.781 1 82.62 97 ASP A CA 1
ATOM 785 C C . ASP A 1 97 ? -5.555 11.625 16.141 1 82.62 97 ASP A C 1
ATOM 787 O O . ASP A 1 97 ? -5.641 12.797 16.531 1 82.62 97 ASP A O 1
ATOM 791 N N . LYS A 1 98 ? -5.922 10.625 16.844 1 82.94 98 LYS A N 1
ATOM 792 C CA . LYS A 1 98 ? -6.512 10.805 18.172 1 82.94 98 LYS A CA 1
ATOM 793 C C . LYS A 1 98 ? -5.5 11.406 19.141 1 82.94 98 LYS A C 1
ATOM 795 O O . LYS A 1 98 ? -5.836 12.297 19.922 1 82.94 98 LYS A O 1
ATOM 800 N N . VAL A 1 99 ? -4.336 10.914 19.125 1 78.56 99 VAL A N 1
ATOM 801 C CA . VAL A 1 99 ? -3.277 11.383 20 1 78.56 99 VAL A CA 1
ATOM 802 C C . VAL A 1 99 ? -2.961 12.844 19.703 1 78.56 99 VAL A C 1
ATOM 804 O O . VAL A 1 99 ? -2.793 13.648 20.625 1 78.56 99 VAL A O 1
ATOM 807 N N . THR A 1 100 ? -2.855 13.203 18.484 1 76.75 100 THR A N 1
ATOM 808 C CA . THR A 1 100 ? -2.57 14.578 18.094 1 76.75 100 THR A CA 1
ATOM 809 C C . THR A 1 100 ? -3.711 15.508 18.516 1 76.75 100 THR A C 1
ATOM 811 O O . THR A 1 100 ? -3.473 16.594 19.031 1 76.75 100 THR A O 1
ATOM 814 N N . ARG A 1 101 ? -4.902 15.039 18.391 1 77.38 101 ARG A N 1
ATOM 815 C CA . ARG A 1 101 ? -6.066 15.82 18.797 1 77.38 101 ARG A CA 1
ATOM 816 C C . ARG A 1 101 ? -6.062 16.062 20.312 1 77.38 101 ARG A C 1
ATOM 818 O O . ARG A 1 101 ? -6.309 17.188 20.766 1 77.38 101 ARG A O 1
ATOM 825 N N . ALA A 1 102 ? -5.816 15.008 20.953 1 80.88 102 ALA A N 1
ATOM 826 C CA . ALA A 1 102 ? -5.789 15.117 22.422 1 80.88 102 ALA A CA 1
ATOM 827 C C . ALA A 1 102 ? -4.68 16.062 22.875 1 80.88 102 ALA A C 1
ATOM 829 O O . ALA A 1 102 ? -4.883 16.875 23.781 1 80.88 102 ALA A O 1
ATOM 830 N N . SER A 1 103 ? -3.525 15.977 22.25 1 75.62 103 SER A N 1
ATOM 831 C CA . SER A 1 103 ? -2.395 16.844 22.578 1 75.62 103 SER A CA 1
ATOM 832 C C . SER A 1 103 ? -2.707 18.297 22.266 1 75.62 103 SER A C 1
ATOM 834 O O . SER A 1 103 ? -2.402 19.188 23.062 1 75.62 103 SER A O 1
ATOM 836 N N . TYR A 1 104 ? -3.334 18.469 21.25 1 73.31 104 TYR A N 1
ATOM 837 C CA . TYR A 1 104 ? -3.711 19.828 20.875 1 73.31 104 TYR A CA 1
ATOM 838 C C . TYR A 1 104 ? -4.73 20.406 21.859 1 73.31 104 TYR A C 1
ATOM 840 O O . TYR A 1 104 ? -4.617 21.562 22.266 1 73.31 104 TYR A O 1
ATOM 848 N N . GLU A 1 105 ? -5.676 19.547 22.109 1 79.25 105 GLU A N 1
ATOM 849 C CA . GLU A 1 105 ? -6.703 19.984 23.047 1 79.25 105 GLU A CA 1
ATOM 850 C C . GLU A 1 105 ? -6.105 20.297 24.422 1 79.25 105 GLU A C 1
ATOM 852 O O . GLU A 1 105 ? -6.449 21.312 25.047 1 79.25 105 GLU A O 1
ATOM 857 N N . VAL A 1 106 ? -5.262 19.547 24.828 1 78.75 106 VAL A N 1
ATOM 858 C CA . VAL A 1 106 ? -4.594 19.766 26.109 1 78.75 106 VAL A CA 1
ATOM 859 C C . VAL A 1 106 ? -3.75 21.031 26.062 1 78.75 106 VAL A C 1
ATOM 861 O O . VAL A 1 106 ? -3.783 21.844 26.984 1 78.75 106 VAL A O 1
ATOM 864 N N . SER A 1 107 ? -3.064 21.203 24.953 1 75.62 107 SER A N 1
ATOM 865 C CA . SER A 1 107 ? -2.213 22.391 24.797 1 75.62 107 SER A CA 1
ATOM 866 C C . SER A 1 107 ? -3.041 23.656 24.75 1 75.62 107 SER A C 1
ATOM 868 O O . SER A 1 107 ? -2.641 24.688 25.297 1 75.62 107 SER A O 1
ATOM 870 N N . ARG A 1 108 ? -4.105 23.562 24.125 1 75.81 108 ARG A N 1
ATOM 871 C CA . ARG A 1 108 ? -5.012 24.703 24.078 1 75.81 108 ARG A CA 1
ATOM 872 C C . ARG A 1 108 ? -5.543 25.047 25.469 1 75.81 108 ARG A C 1
ATOM 874 O O . ARG A 1 108 ? -5.617 26.219 25.844 1 75.81 108 ARG A O 1
ATOM 881 N N . LEU A 1 109 ? -5.898 24.078 26.219 1 80.06 109 LEU A N 1
ATOM 882 C CA . LEU A 1 109 ? -6.422 24.281 27.562 1 80.06 109 LEU A CA 1
ATOM 883 C C . LEU A 1 109 ? -5.348 24.844 28.484 1 80.06 109 LEU A C 1
ATOM 885 O O . LEU A 1 109 ? -5.625 25.734 29.281 1 80.06 109 LEU A O 1
ATOM 889 N N . LEU A 1 110 ? -4.191 24.5 28.391 1 83.75 110 LEU A N 1
ATOM 890 C CA . LEU A 1 110 ? -3.078 25 29.203 1 83.75 110 LEU A CA 1
ATOM 891 C C . LEU A 1 110 ? -2.734 26.438 28.812 1 83.75 110 LEU A C 1
ATOM 893 O O . LEU A 1 110 ? -2.479 27.266 29.688 1 83.75 110 LEU A O 1
ATOM 897 N N . ALA A 1 111 ? -2.738 26.719 27.531 1 78.44 111 ALA A N 1
ATOM 898 C CA . ALA A 1 111 ? -2.457 28.078 27.062 1 78.44 111 ALA A CA 1
ATOM 899 C C . ALA A 1 111 ? -3.516 29.062 27.547 1 78.44 111 ALA A C 1
ATOM 901 O O . ALA A 1 111 ? -3.199 30.203 27.891 1 78.44 111 ALA A O 1
ATOM 902 N N . ARG A 1 112 ? -4.68 28.609 27.609 1 77.69 112 ARG A N 1
ATOM 903 C CA . ARG A 1 112 ? -5.77 29.453 28.094 1 77.69 112 ARG A CA 1
ATOM 904 C C . ARG A 1 112 ? -5.641 29.719 29.594 1 77.69 112 ARG A C 1
ATOM 906 O O . ARG A 1 112 ? -6 30.797 30.078 1 77.69 112 ARG A O 1
ATOM 913 N N . ARG A 1 113 ? -5.098 28.812 30.203 1 79.69 113 ARG A N 1
ATOM 914 C CA . ARG A 1 113 ? -4.949 28.938 31.656 1 79.69 113 ARG A CA 1
ATOM 915 C C . ARG A 1 113 ? -3.758 29.812 32 1 79.69 113 ARG A C 1
ATOM 917 O O . ARG A 1 113 ? -3.758 30.484 33.031 1 79.69 113 ARG A O 1
ATOM 924 N N . MET A 1 114 ? -2.76 29.875 31.234 1 67.62 114 MET A N 1
ATOM 925 C CA . MET A 1 114 ? -1.561 30.656 31.5 1 67.62 114 MET A CA 1
ATOM 926 C C . MET A 1 114 ? -1.781 32.125 31.125 1 67.62 114 MET A C 1
ATOM 928 O O . MET A 1 114 ? -0.944 32.969 31.422 1 67.62 114 MET A O 1
ATOM 932 N N . LYS A 1 115 ? -2.826 32.5 30.5 1 63.19 115 LYS A N 1
ATOM 933 C CA . LYS A 1 115 ? -3.074 33.938 30.281 1 63.19 115 LYS A CA 1
ATOM 934 C C . LYS A 1 115 ? -3.268 34.656 31.609 1 63.19 115 LYS A C 1
ATOM 936 O O . LYS A 1 115 ? -4.141 34.312 32.406 1 63.19 115 LYS A O 1
ATOM 941 N N . PRO A 1 116 ? -2.156 35.375 32.062 1 60.41 116 PRO A N 1
ATOM 942 C CA . PRO A 1 116 ? -2.211 36.156 33.281 1 60.41 116 PRO A CA 1
ATOM 943 C C . PRO A 1 116 ? -3.373 37.156 33.312 1 60.41 116 PRO A C 1
ATOM 945 O O . PRO A 1 116 ? -3.797 37.625 32.25 1 60.41 116 PRO A O 1
ATOM 948 N N . PHE A 1 117 ? -4.199 37.062 34.281 1 55.97 117 PHE A N 1
ATOM 949 C CA . PHE A 1 117 ? -5.133 38.125 34.656 1 55.97 117 PHE A CA 1
ATOM 950 C C . PHE A 1 117 ? -4.441 39.5 34.625 1 55.97 117 PHE A C 1
ATOM 952 O O . PHE A 1 117 ? -5 40.5 35.094 1 55.97 117 PHE A O 1
ATOM 959 N N . THR A 1 118 ? -3.504 39.688 33.812 1 50.97 118 THR A N 1
ATOM 960 C CA . THR A 1 118 ? -2.811 40.969 34 1 50.97 118 THR A CA 1
ATOM 961 C C . THR A 1 118 ? -3.764 42.156 33.812 1 50.97 118 THR A C 1
ATOM 963 O O . THR A 1 118 ? -3.379 43.312 34 1 50.97 118 THR A O 1
ATOM 966 N N . ASP A 1 119 ? -4.785 42.031 32.969 1 48.09 119 ASP A N 1
ATOM 967 C CA . ASP A 1 119 ? -5.266 43.375 32.781 1 48.09 119 ASP A CA 1
ATOM 968 C C . ASP A 1 119 ? -5.996 43.906 34.031 1 48.09 119 ASP A C 1
ATOM 970 O O . ASP A 1 119 ? -7.188 43.625 34.188 1 48.09 119 ASP A O 1
ATOM 974 N N . GLY A 1 120 ? -5.473 43.656 35.125 1 46.16 120 GLY A N 1
ATOM 975 C CA . GLY A 1 120 ? -6.062 44.438 36.188 1 46.16 120 GLY A CA 1
ATOM 976 C C . GLY A 1 120 ? -6.219 45.906 35.844 1 46.16 120 GLY A C 1
ATOM 977 O O . GLY A 1 120 ? -5.289 46.531 35.312 1 46.16 120 GLY A O 1
ATOM 978 N N . ASP A 1 121 ? -7.375 46.344 35.438 1 46.09 121 ASP A N 1
ATOM 979 C CA . ASP A 1 121 ? -7.793 47.75 35.312 1 46.09 121 ASP A CA 1
ATOM 980 C C . ASP A 1 121 ? -7.402 48.562 36.531 1 46.09 121 ASP A C 1
ATOM 982 O O . ASP A 1 121 ? -7.863 48.25 37.656 1 46.09 121 ASP A O 1
ATOM 986 N N . PHE A 1 122 ? -6.207 48.969 36.75 1 43.38 122 PHE A N 1
ATOM 987 C CA . PHE A 1 122 ? -5.902 50.031 37.719 1 43.38 122 PHE A CA 1
ATOM 988 C C . PHE A 1 122 ? -6.84 51.219 37.5 1 43.38 122 PHE A C 1
ATOM 990 O O . PHE A 1 122 ? -6.902 51.781 36.406 1 43.38 122 PHE A O 1
ATOM 997 N N . ILE A 1 123 ? -8.055 51.219 37.938 1 45.81 123 ILE A N 1
ATOM 998 C CA . ILE A 1 123 ? -8.828 52.406 38.156 1 45.81 123 ILE A CA 1
ATOM 999 C C . ILE A 1 123 ? -7.996 53.438 38.938 1 45.81 123 ILE A C 1
ATOM 1001 O O . ILE A 1 123 ? -7.547 53.156 40.062 1 45.81 123 ILE A O 1
ATOM 1005 N N . LYS A 1 124 ? -7.23 54.281 38.156 1 34.97 124 LYS A N 1
ATOM 1006 C CA . LYS A 1 124 ? -6.961 55.562 38.781 1 34.97 124 LYS A CA 1
ATOM 1007 C C . LYS A 1 124 ? -8.242 56.375 38.969 1 34.97 124 LYS A C 1
ATOM 1009 O O . LYS A 1 124 ? -9.164 56.25 38.125 1 34.97 124 LYS A O 1
ATOM 1014 N N . MET B 1 1 ? 4.371 8.719 -45.188 1 29.86 1 MET B N 1
ATOM 1015 C CA . MET B 1 1 ? 4.406 9.641 -44.062 1 29.86 1 MET B CA 1
ATOM 1016 C C . MET B 1 1 ? 3.953 8.953 -42.781 1 29.86 1 MET B C 1
ATOM 1018 O O . MET B 1 1 ? 2.789 8.562 -42.656 1 29.86 1 MET B O 1
ATOM 1022 N N . SER B 1 2 ? 4.812 8.195 -42.156 1 33.5 2 SER B N 1
ATOM 1023 C CA . SER B 1 2 ? 4.586 7.285 -41.031 1 33.5 2 SER B CA 1
ATOM 1024 C C . SER B 1 2 ? 4.16 8.039 -39.781 1 33.5 2 SER B C 1
ATOM 1026 O O . SER B 1 2 ? 4.801 9.016 -39.406 1 33.5 2 SER B O 1
ATOM 1028 N N . ALA B 1 3 ? 2.906 8.094 -39.625 1 34.41 3 ALA B N 1
ATOM 1029 C CA . ALA B 1 3 ? 2.357 8.859 -38.5 1 34.41 3 ALA B CA 1
ATOM 1030 C C . ALA B 1 3 ? 3.035 8.469 -37.188 1 34.41 3 ALA B C 1
ATOM 1032 O O . ALA B 1 3 ? 3.055 7.293 -36.844 1 34.41 3 ALA B O 1
ATOM 1033 N N . ILE B 1 4 ? 4.168 9.109 -37.031 1 33.31 4 ILE B N 1
ATOM 1034 C CA . ILE B 1 4 ? 4.828 9.039 -35.719 1 33.31 4 ILE B CA 1
ATOM 1035 C C . ILE B 1 4 ? 3.801 9.219 -34.594 1 33.31 4 ILE B C 1
ATOM 1037 O O . ILE B 1 4 ? 3.146 10.258 -34.531 1 33.31 4 ILE B O 1
ATOM 1041 N N . VAL B 1 5 ? 2.969 8.25 -34.5 1 35.66 5 VAL B N 1
ATOM 1042 C CA . VAL B 1 5 ? 2.109 8.344 -33.312 1 35.66 5 VAL B CA 1
ATOM 1043 C C . VAL B 1 5 ? 2.91 8.883 -32.125 1 35.66 5 VAL B C 1
ATOM 1045 O O . VAL B 1 5 ? 3.918 8.297 -31.734 1 35.66 5 VAL B O 1
ATOM 1048 N N . LYS B 1 6 ? 3.027 10.164 -31.984 1 31.28 6 LYS B N 1
ATOM 1049 C CA . LYS B 1 6 ? 3.643 10.82 -30.844 1 31.28 6 LYS B CA 1
ATOM 1050 C C . LYS B 1 6 ? 3.316 10.078 -29.547 1 31.28 6 LYS B C 1
ATOM 1052 O O . LYS B 1 6 ? 2.146 9.93 -29.188 1 31.28 6 LYS B O 1
ATOM 1057 N N . LYS B 1 7 ? 3.984 8.883 -29.328 1 34.31 7 LYS B N 1
ATOM 1058 C CA . LYS B 1 7 ? 3.924 8.328 -27.984 1 34.31 7 LYS B CA 1
ATOM 1059 C C . LYS B 1 7 ? 3.775 9.43 -26.938 1 34.31 7 LYS B C 1
ATOM 1061 O O . LYS B 1 7 ? 4.609 10.328 -26.859 1 34.31 7 LYS B O 1
ATOM 1066 N N . ARG B 1 8 ? 2.658 9.93 -26.781 1 36.03 8 ARG B N 1
ATOM 1067 C CA . ARG B 1 8 ? 2.357 10.977 -25.812 1 36.03 8 ARG B CA 1
ATOM 1068 C C . ARG B 1 8 ? 3.311 10.906 -24.625 1 36.03 8 ARG B C 1
ATOM 1070 O O . ARG B 1 8 ? 3.693 9.82 -24.188 1 36.03 8 ARG B O 1
ATOM 1077 N N . LYS B 1 9 ? 4.176 11.922 -24.391 1 37.38 9 LYS B N 1
ATOM 1078 C CA . LYS B 1 9 ? 5.004 12.312 -23.25 1 37.38 9 LYS B CA 1
ATOM 1079 C C . LYS B 1 9 ? 4.367 11.875 -21.938 1 37.38 9 LYS B C 1
ATOM 1081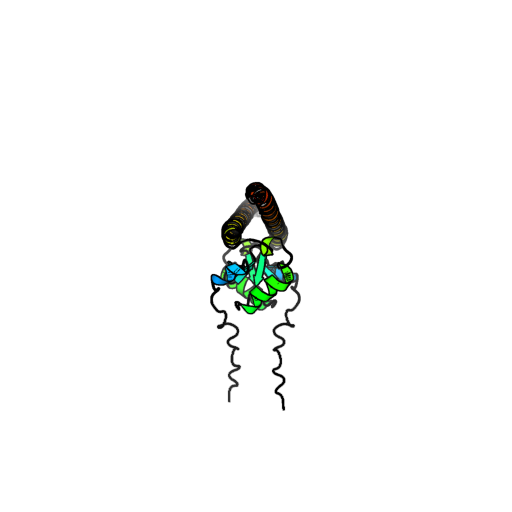 O O . LYS B 1 9 ? 4.684 12.422 -20.875 1 37.38 9 LYS B O 1
ATOM 1086 N N . LEU B 1 10 ? 3.256 11.266 -22.062 1 44.28 10 LEU B N 1
ATOM 1087 C CA . LEU B 1 10 ? 2.633 10.891 -20.797 1 44.28 10 LEU B CA 1
ATOM 1088 C C . LEU B 1 10 ? 3.605 10.109 -19.922 1 44.28 10 LEU B C 1
ATOM 1090 O O . LEU B 1 10 ? 3.631 10.289 -18.703 1 44.28 10 LEU B O 1
ATOM 1094 N N . ASP B 1 11 ? 4.301 9.156 -20.547 1 44.69 11 ASP B N 1
ATOM 1095 C CA . ASP B 1 11 ? 5.184 8.312 -19.75 1 44.69 11 ASP B CA 1
ATOM 1096 C C . ASP B 1 11 ? 6.258 9.148 -19.047 1 44.69 11 ASP B C 1
ATOM 1098 O O . ASP B 1 11 ? 6.633 8.867 -17.922 1 44.69 11 ASP B O 1
ATOM 1102 N N . LEU B 1 12 ? 6.938 9.992 -19.938 1 41.38 12 LEU B N 1
ATOM 1103 C CA . LEU B 1 12 ? 8.133 10.727 -19.531 1 41.38 12 LEU B CA 1
ATOM 1104 C C . LEU B 1 12 ? 7.789 11.781 -18.484 1 41.38 12 LEU B C 1
ATOM 1106 O O . LEU B 1 12 ? 8.68 12.305 -17.812 1 41.38 12 LEU B O 1
ATOM 1110 N N . GLU B 1 13 ? 6.621 12.305 -18.672 1 44.88 13 GLU B N 1
ATOM 1111 C CA . GLU B 1 13 ? 6.422 13.445 -17.797 1 44.88 13 GLU B CA 1
ATOM 1112 C C . GLU B 1 13 ? 6.215 13 -16.344 1 44.88 13 GLU B C 1
ATOM 1114 O O . GLU B 1 13 ? 5.641 13.734 -15.547 1 44.88 13 GLU B O 1
ATOM 1119 N N . CYS B 1 14 ? 6.309 11.672 -16.219 1 53.62 14 CYS B N 1
ATOM 1120 C CA . CYS B 1 14 ? 6.289 11.359 -14.797 1 53.62 14 CYS B CA 1
ATOM 1121 C C . CYS B 1 14 ? 7.379 12.125 -14.047 1 53.62 14 CYS B C 1
ATOM 1123 O O . CYS B 1 14 ? 8.555 11.781 -14.148 1 53.62 14 CYS B O 1
ATOM 1125 N N . ARG B 1 15 ? 7.148 13.352 -13.852 1 65.69 15 ARG B N 1
ATOM 1126 C CA . ARG B 1 15 ? 7.953 14.195 -12.969 1 65.69 15 ARG B CA 1
ATOM 1127 C C . ARG B 1 15 ? 8.242 13.484 -11.648 1 65.69 15 ARG B C 1
ATOM 1129 O O . ARG B 1 15 ? 7.527 12.562 -11.266 1 65.69 15 ARG B O 1
ATOM 1136 N N . ALA B 1 16 ? 9.461 13.57 -11.258 1 84.44 16 ALA B N 1
ATOM 1137 C CA . ALA B 1 16 ? 9.945 13.078 -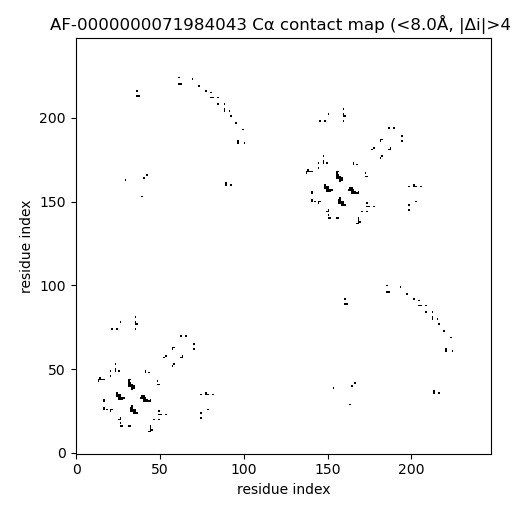9.969 1 84.44 16 ALA B CA 1
ATOM 1138 C C . ALA B 1 16 ? 9.109 13.625 -8.82 1 84.44 16 ALA B C 1
ATOM 1140 O O . ALA B 1 16 ? 8.594 14.742 -8.898 1 84.44 16 ALA B O 1
ATOM 1141 N N . PHE B 1 17 ? 8.789 12.719 -7.961 1 92.44 17 PHE B N 1
ATOM 1142 C CA . PHE B 1 17 ? 8.078 13.156 -6.762 1 92.44 17 PHE B CA 1
ATOM 1143 C C . PHE B 1 17 ? 8.781 14.352 -6.125 1 92.44 17 PHE B C 1
ATOM 1145 O O . PHE B 1 17 ? 10 14.359 -5.977 1 92.44 17 PHE B O 1
ATOM 1152 N N . ASN B 1 18 ? 8.078 15.406 -5.859 1 92.94 18 ASN B N 1
ATOM 1153 C CA . ASN B 1 18 ? 8.578 16.594 -5.16 1 92.94 18 ASN B CA 1
ATOM 1154 C C . ASN B 1 18 ? 8.367 16.484 -3.654 1 92.94 18 ASN B C 1
ATOM 1156 O O . ASN B 1 18 ? 7.227 16.406 -3.186 1 92.94 18 ASN B O 1
ATOM 1160 N N . PRO B 1 19 ? 9.469 16.547 -2.889 1 92.56 19 PRO B N 1
ATOM 1161 C CA . PRO B 1 19 ? 9.352 16.406 -1.437 1 92.56 19 PRO B CA 1
ATOM 1162 C C . PRO B 1 19 ? 8.422 17.438 -0.811 1 92.56 19 PRO B C 1
ATOM 1164 O O . PRO B 1 19 ? 7.871 17.219 0.266 1 92.56 19 PRO B O 1
ATOM 1167 N N . GLU B 1 20 ? 8.195 18.578 -1.452 1 93.5 20 GLU B N 1
ATOM 1168 C CA . GLU B 1 20 ? 7.309 19.609 -0.937 1 93.5 20 GLU B CA 1
ATOM 1169 C C . GLU B 1 20 ? 5.871 19.109 -0.84 1 93.5 20 GLU B C 1
ATOM 1171 O O . GLU B 1 20 ? 5.059 19.672 -0.107 1 93.5 20 GLU B O 1
ATOM 1176 N N . TRP B 1 21 ? 5.594 18.031 -1.578 1 94 21 TRP B N 1
ATOM 1177 C CA . TRP B 1 21 ? 4.234 17.5 -1.583 1 94 21 TRP B CA 1
ATOM 1178 C C . TRP B 1 21 ? 3.924 16.781 -0.275 1 94 21 TRP B C 1
ATOM 1180 O O . TRP B 1 21 ? 2.781 16.375 -0.033 1 94 21 TRP B O 1
ATOM 1190 N N . GLU B 1 22 ? 4.895 16.719 0.599 1 94.19 22 GLU B N 1
ATOM 1191 C CA . GLU B 1 22 ? 4.645 16.219 1.951 1 94.19 22 GLU B CA 1
ATOM 1192 C C . GLU B 1 22 ? 3.641 17.109 2.682 1 94.19 22 GLU B C 1
ATOM 1194 O O . GLU B 1 22 ? 2.945 16.656 3.59 1 94.19 22 GLU B O 1
ATOM 1199 N N . LYS B 1 23 ? 3.586 18.391 2.242 1 91.81 23 LYS B N 1
ATOM 1200 C CA . LYS B 1 23 ? 2.615 19.297 2.84 1 91.81 23 LYS B CA 1
ATOM 1201 C C . LYS B 1 23 ? 1.191 18.781 2.656 1 91.81 23 LYS B C 1
ATOM 1203 O O . LYS B 1 23 ? 0.291 19.141 3.416 1 91.81 23 LYS B O 1
ATOM 1208 N N . TYR B 1 24 ? 1.034 17.938 1.67 1 94.75 24 TYR B N 1
ATOM 1209 C CA . TYR B 1 24 ? -0.256 17.312 1.435 1 94.75 24 TYR B CA 1
ATOM 1210 C C . TYR B 1 24 ? -0.281 15.898 2.014 1 94.75 24 TYR B C 1
ATOM 1212 O O . TYR B 1 24 ? -1.196 15.117 1.729 1 94.75 24 TYR B O 1
ATOM 1220 N N . PHE B 1 25 ? 0.75 15.484 2.703 1 96 25 PHE B N 1
ATOM 1221 C CA . PHE B 1 25 ? 0.896 14.195 3.377 1 96 25 PHE B CA 1
ATOM 1222 C C . PHE B 1 25 ? 1.119 13.078 2.367 1 96 25 PHE B C 1
ATOM 1224 O O . PHE B 1 25 ? 0.646 11.961 2.561 1 96 25 PHE B O 1
ATOM 1231 N N . PHE B 1 26 ? 1.737 13.422 1.284 1 97.12 26 PHE B N 1
ATOM 1232 C CA . PHE B 1 26 ? 2.158 12.391 0.339 1 97.12 26 PHE B CA 1
ATOM 1233 C C . PHE B 1 26 ? 3.65 12.109 0.475 1 97.12 26 PHE B C 1
ATOM 1235 O O . PHE B 1 26 ? 4.426 13 0.828 1 97.12 26 PHE B O 1
ATOM 1242 N N . THR B 1 27 ? 4 10.93 0.162 1 96.56 27 THR B N 1
ATOM 1243 C CA . THR B 1 27 ? 5.398 10.516 0.076 1 96.56 27 THR B CA 1
ATOM 1244 C C . THR B 1 27 ? 5.633 9.656 -1.16 1 96.56 27 THR B C 1
ATOM 1246 O O . THR B 1 27 ? 4.684 9.133 -1.748 1 96.56 27 THR B O 1
ATOM 1249 N N . GLU B 1 28 ? 6.871 9.633 -1.6 1 94.75 28 GLU B N 1
ATOM 1250 C CA . GLU B 1 28 ? 7.227 8.719 -2.682 1 94.75 28 GLU B CA 1
ATOM 1251 C C . GLU B 1 28 ? 7.293 7.281 -2.186 1 94.75 28 GLU B C 1
ATOM 1253 O O . GLU B 1 28 ? 7.922 7 -1.164 1 94.75 28 GLU B O 1
ATOM 1258 N N . HIS B 1 29 ? 6.57 6.363 -2.822 1 93.19 29 HIS B N 1
ATOM 1259 C CA . HIS B 1 29 ? 6.551 4.941 -2.494 1 93.19 29 HIS B CA 1
ATOM 1260 C C . HIS B 1 29 ? 6.43 4.09 -3.752 1 93.19 29 HIS B C 1
ATOM 1262 O O . HIS B 1 29 ? 5.438 4.188 -4.48 1 93.19 29 HIS B O 1
ATOM 1268 N N . PHE B 1 30 ? 7.402 3.312 -4.082 1 88.69 30 PHE B N 1
ATOM 1269 C CA . PHE B 1 30 ? 7.438 2.438 -5.25 1 88.69 30 PHE B CA 1
ATOM 1270 C C . PHE B 1 30 ? 7.238 3.234 -6.531 1 88.69 30 PHE B C 1
ATOM 1272 O O . PHE B 1 30 ? 6.461 2.836 -7.402 1 88.69 30 PHE B O 1
ATOM 1279 N N . GLY B 1 31 ? 7.77 4.391 -6.598 1 87.94 31 GLY B N 1
ATOM 1280 C CA . GLY B 1 31 ? 7.762 5.203 -7.805 1 87.94 31 GLY B CA 1
ATOM 1281 C C . GLY B 1 31 ? 6.48 6 -7.977 1 87.94 31 GLY B C 1
ATOM 1282 O O . GLY B 1 31 ? 6.277 6.641 -9.008 1 87.94 31 GLY B O 1
ATOM 1283 N N . GLN B 1 32 ? 5.625 5.945 -7 1 92.31 32 GLN B N 1
ATOM 1284 C CA . GLN B 1 32 ? 4.367 6.684 -7.008 1 92.31 32 GLN B CA 1
ATOM 1285 C C . GLN B 1 32 ? 4.223 7.535 -5.75 1 92.31 32 GLN B C 1
ATOM 1287 O O . GLN B 1 32 ? 5.023 7.422 -4.82 1 92.31 32 GLN B O 1
ATOM 1292 N N . ALA B 1 33 ? 3.26 8.477 -5.852 1 95.12 33 ALA B N 1
ATOM 1293 C CA . ALA B 1 33 ? 2.912 9.227 -4.648 1 95.12 33 ALA B CA 1
ATOM 1294 C C . ALA B 1 33 ? 1.858 8.484 -3.826 1 95.12 33 ALA B C 1
ATOM 1296 O O . ALA B 1 33 ? 0.834 8.055 -4.359 1 95.12 33 ALA B O 1
ATOM 1297 N N . GLN B 1 34 ? 2.197 8.297 -2.576 1 96.31 34 GLN B N 1
ATOM 1298 C CA . GLN B 1 34 ? 1.278 7.582 -1.696 1 96.31 34 GLN B CA 1
ATOM 1299 C C . GLN B 1 34 ? 0.88 8.445 -0.501 1 96.31 34 GLN B C 1
ATOM 1301 O O . GLN B 1 34 ? 1.731 9.078 0.123 1 96.31 34 GLN B O 1
ATOM 1306 N N . CYS B 1 35 ? -0.389 8.539 -0.28 1 96.88 35 CYS B N 1
ATOM 1307 C CA . CYS B 1 35 ? -0.903 9.297 0.859 1 96.88 35 CYS B CA 1
ATOM 1308 C C . CYS B 1 35 ? -0.562 8.602 2.172 1 96.88 35 CYS B C 1
ATOM 1310 O O . CYS B 1 35 ? -0.842 7.41 2.34 1 96.88 35 CYS B O 1
ATOM 1312 N N . LEU B 1 36 ? -0.024 9.297 3.102 1 96.62 36 LEU B N 1
ATOM 1313 C CA . LEU B 1 36 ? 0.431 8.781 4.387 1 96.62 36 LEU B CA 1
ATOM 1314 C C . LEU B 1 36 ? -0.746 8.555 5.328 1 96.62 36 LEU B C 1
ATOM 1316 O O . LEU B 1 36 ? -0.606 7.883 6.355 1 96.62 36 LEU B O 1
ATOM 1320 N N . ILE B 1 37 ? -1.881 9.078 4.945 1 94.19 37 ILE B N 1
ATOM 1321 C CA . ILE B 1 37 ? -3.027 9.023 5.848 1 94.19 37 ILE B CA 1
ATOM 1322 C C . ILE B 1 37 ? -3.967 7.898 5.414 1 94.19 37 ILE B C 1
ATOM 1324 O O . ILE B 1 37 ? -4.395 7.086 6.238 1 94.19 37 ILE B O 1
ATOM 1328 N N . CYS B 1 38 ? -4.223 7.789 4.117 1 92.25 38 CYS B N 1
ATOM 1329 C CA . CYS B 1 38 ? -5.238 6.836 3.689 1 92.25 38 CYS B CA 1
ATOM 1330 C C . CYS B 1 38 ? -4.645 5.781 2.766 1 92.25 38 CYS B C 1
ATOM 1332 O O . CYS B 1 38 ? -5.332 4.836 2.371 1 92.25 38 CYS B O 1
ATOM 1334 N N . LEU B 1 39 ? -3.459 5.867 2.314 1 94.31 39 LEU B N 1
ATOM 1335 C CA . LEU B 1 39 ? -2.682 4.898 1.55 1 94.31 39 LEU B CA 1
ATOM 1336 C C . LEU B 1 39 ? -3.053 4.953 0.071 1 94.31 39 LEU B C 1
ATOM 1338 O O . LEU B 1 39 ? -2.463 4.242 -0.747 1 94.31 39 LEU B O 1
ATOM 1342 N N . LYS B 1 40 ? -3.902 5.852 -0.306 1 92.69 40 LYS B N 1
ATOM 1343 C CA .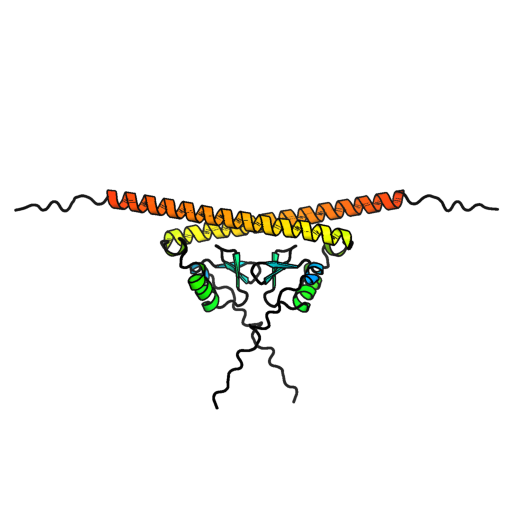 LYS B 1 40 ? -4.199 6.016 -1.727 1 92.69 40 LYS B CA 1
ATOM 1344 C C . LYS B 1 40 ? -2.959 6.449 -2.5 1 92.69 40 LYS B C 1
ATOM 1346 O O . LYS B 1 40 ? -2.172 7.266 -2.016 1 92.69 40 LYS B O 1
ATOM 1351 N N . THR B 1 41 ? -2.822 5.891 -3.707 1 93.19 41 THR B N 1
ATOM 1352 C CA . THR B 1 41 ? -1.682 6.238 -4.547 1 93.19 41 THR B CA 1
ATOM 1353 C C . THR B 1 41 ? -2.119 7.105 -5.723 1 93.19 41 THR B C 1
ATOM 1355 O O . THR B 1 41 ? -3.264 7.016 -6.172 1 93.19 41 THR B O 1
ATOM 1358 N N . VAL B 1 42 ? -1.208 8.008 -6.109 1 90.75 42 VAL B N 1
ATOM 1359 C CA . VAL B 1 42 ? -1.387 8.828 -7.297 1 90.75 42 VAL B CA 1
ATOM 1360 C C . VAL B 1 42 ? -0.253 8.57 -8.289 1 90.75 42 VAL B C 1
ATOM 1362 O O . VAL B 1 42 ? 0.92 8.766 -7.961 1 90.75 42 VAL B O 1
ATOM 1365 N N . ALA B 1 43 ? -0.633 8.094 -9.492 1 86.5 43 ALA B N 1
ATOM 1366 C CA . ALA B 1 43 ? 0.375 7.688 -10.469 1 86.5 43 ALA B CA 1
ATOM 1367 C C . ALA B 1 43 ? 0.943 8.898 -11.203 1 86.5 43 ALA B C 1
ATOM 1369 O O . ALA B 1 43 ? 2.121 8.914 -11.57 1 86.5 43 ALA B O 1
ATOM 1370 N N . VAL B 1 44 ? 0.043 9.859 -11.461 1 88.31 44 VAL B N 1
ATOM 1371 C CA . VAL B 1 44 ? 0.478 11.055 -12.18 1 88.31 44 VAL B CA 1
ATOM 1372 C C . VAL B 1 44 ? 1.018 12.086 -11.188 1 88.31 44 VAL B C 1
ATOM 1374 O O . VAL B 1 44 ? 0.248 12.727 -10.469 1 88.31 44 VAL B O 1
ATOM 1377 N N . LEU B 1 45 ? 2.348 12.297 -11.219 1 92.25 45 LEU B N 1
ATOM 1378 C CA . LEU B 1 45 ? 3.061 13.094 -10.227 1 92.25 45 LEU B CA 1
ATOM 1379 C C . LEU B 1 45 ? 2.99 14.578 -10.562 1 92.25 45 LEU B C 1
ATOM 1381 O O . LEU B 1 45 ? 4.012 15.195 -10.883 1 92.25 45 LEU B O 1
ATOM 1385 N N . LYS B 1 46 ? 1.858 15.141 -10.398 1 91.31 46 LYS B N 1
ATOM 1386 C CA . LYS B 1 46 ? 1.594 16.578 -10.5 1 91.31 46 LYS B CA 1
ATOM 1387 C C . LYS B 1 46 ? 1.028 17.125 -9.195 1 91.31 46 LYS B C 1
ATOM 1389 O O . LYS B 1 46 ? 0.206 16.484 -8.547 1 91.31 46 LYS B O 1
ATOM 1394 N N . GLU B 1 47 ? 1.478 18.344 -8.875 1 93.5 47 GLU B N 1
ATOM 1395 C CA . GLU B 1 47 ? 1.03 18.938 -7.613 1 93.5 47 GLU B CA 1
ATOM 1396 C C . GLU B 1 47 ? -0.493 18.984 -7.539 1 93.5 47 GLU B C 1
ATOM 1398 O O . GLU B 1 47 ? -1.077 18.75 -6.48 1 93.5 47 GLU B O 1
ATOM 1403 N N . TYR B 1 48 ? -1.082 19.359 -8.648 1 94.81 48 TYR B N 1
ATOM 1404 C CA . TYR B 1 48 ? -2.535 19.5 -8.688 1 94.81 48 TYR B CA 1
ATOM 1405 C C . TYR B 1 48 ? -3.207 18.234 -8.148 1 94.81 48 TYR B C 1
ATOM 1407 O O . TYR B 1 48 ? -4.211 18.312 -7.438 1 94.81 48 TYR B O 1
ATOM 1415 N N . ASN B 1 49 ? -2.689 17.047 -8.477 1 93.38 49 ASN B N 1
ATOM 1416 C CA . ASN B 1 49 ? -3.301 15.781 -8.078 1 93.38 49 ASN B CA 1
ATOM 1417 C C . ASN B 1 49 ? -3.232 15.57 -6.57 1 93.38 49 ASN B C 1
ATOM 1419 O O . ASN B 1 49 ? -4.188 15.086 -5.961 1 93.38 49 ASN B O 1
ATOM 1423 N N . MET B 1 50 ? -2.143 15.93 -5.934 1 94.75 50 MET B N 1
ATOM 1424 C CA . MET B 1 50 ? -1.995 15.812 -4.484 1 94.75 50 MET B CA 1
ATOM 1425 C C . MET B 1 50 ? -2.895 16.812 -3.766 1 94.75 50 MET B C 1
ATOM 1427 O O . MET B 1 50 ? -3.543 16.469 -2.775 1 94.75 50 MET B O 1
ATOM 1431 N N . ARG B 1 51 ? -2.908 18 -4.363 1 95.44 51 ARG B N 1
ATOM 1432 C CA . ARG B 1 51 ? -3.742 19.047 -3.783 1 95.44 51 ARG B CA 1
ATOM 1433 C C . ARG B 1 51 ? -5.219 18.672 -3.834 1 95.44 51 ARG B C 1
ATOM 1435 O O . ARG B 1 51 ? -5.941 18.828 -2.85 1 95.44 51 ARG B O 1
ATOM 1442 N N . ARG B 1 52 ? -5.637 18.25 -4.961 1 95.75 52 ARG B N 1
ATOM 1443 C CA . ARG B 1 52 ? -7.023 17.828 -5.125 1 95.75 52 ARG B CA 1
ATOM 1444 C C . ARG B 1 52 ? -7.383 16.734 -4.125 1 95.75 52 ARG B C 1
ATOM 1446 O O . ARG B 1 52 ? -8.445 16.781 -3.508 1 95.75 52 ARG B O 1
ATOM 1453 N N . HIS B 1 53 ? -6.527 15.703 -3.994 1 95.31 53 HIS B N 1
ATOM 1454 C CA . HIS B 1 53 ? -6.758 14.648 -3.012 1 95.31 53 HIS B CA 1
ATOM 1455 C C . HIS B 1 53 ? -6.914 15.227 -1.61 1 95.31 53 HIS B C 1
ATOM 1457 O O . HIS B 1 53 ? -7.855 14.883 -0.893 1 95.31 53 HIS B O 1
ATOM 1463 N N . TRP B 1 54 ? -6.035 16.109 -1.222 1 94.75 54 TRP B N 1
ATOM 1464 C CA . TRP B 1 54 ? -6.082 16.766 0.085 1 94.75 54 TRP B CA 1
ATOM 1465 C C . TRP B 1 54 ? -7.406 17.5 0.284 1 94.75 54 TRP B C 1
ATOM 1467 O O . TRP B 1 54 ? -8.094 17.281 1.286 1 94.75 54 TRP B O 1
ATOM 1477 N N . GLU B 1 55 ? -7.777 18.25 -0.672 1 95.19 55 GLU B N 1
ATOM 1478 C CA . GLU B 1 55 ? -8.953 19.125 -0.576 1 95.19 55 GLU B CA 1
ATOM 1479 C C . GLU B 1 55 ? -10.242 18.297 -0.551 1 95.19 55 GLU B C 1
ATOM 1481 O O . GLU B 1 55 ? -11.203 18.672 0.127 1 95.19 55 GLU B O 1
ATOM 1486 N N . THR B 1 56 ? -10.219 17.203 -1.24 1 93.88 56 THR B N 1
ATOM 1487 C CA . THR B 1 56 ? -11.453 16.438 -1.379 1 93.88 56 THR B CA 1
ATOM 1488 C C . THR B 1 56 ? -11.562 15.383 -0.284 1 93.88 56 THR B C 1
ATOM 1490 O O . THR B 1 56 ? -12.664 15.055 0.163 1 93.88 56 THR B O 1
ATOM 1493 N N . GLN B 1 57 ? -10.461 14.852 0.239 1 90.75 57 GLN B N 1
ATOM 1494 C CA . GLN B 1 57 ? -10.555 13.68 1.099 1 90.75 57 GLN B CA 1
ATOM 1495 C C . GLN B 1 57 ? -10.055 13.984 2.506 1 90.75 57 GLN B C 1
ATOM 1497 O O . GLN B 1 57 ? -10.5 13.375 3.479 1 90.75 57 GLN B O 1
ATOM 1502 N N . LEU B 1 58 ? -9.141 14.93 2.678 1 90.38 58 LEU B N 1
ATOM 1503 C CA . LEU B 1 58 ? -8.43 14.992 3.945 1 90.38 58 LEU B CA 1
ATOM 1504 C C . LEU B 1 58 ? -8.602 16.359 4.602 1 90.38 58 LEU B C 1
ATOM 1506 O O . LEU B 1 58 ? -8.266 16.531 5.773 1 90.38 58 LEU B O 1
ATOM 1510 N N . GLN B 1 59 ? -9.258 17.266 3.883 1 86.25 59 GLN B N 1
ATOM 1511 C CA . GLN B 1 59 ? -9.422 18.625 4.406 1 86.25 59 GLN B CA 1
ATOM 1512 C C . GLN B 1 59 ? -10.297 18.625 5.66 1 86.25 59 GLN B C 1
ATOM 1514 O O . GLN B 1 59 ? -10.133 19.484 6.531 1 86.25 59 GLN B O 1
ATOM 1519 N N . ALA B 1 60 ? -11.133 17.734 5.75 1 81.19 60 ALA B N 1
ATOM 1520 C CA . ALA B 1 60 ? -12.047 17.672 6.887 1 81.19 60 ALA B CA 1
ATOM 1521 C C . ALA B 1 60 ? -11.438 16.891 8.047 1 81.19 60 ALA B C 1
ATOM 1523 O O . ALA B 1 60 ? -12.023 16.812 9.125 1 81.19 60 ALA B O 1
ATOM 1524 N N . SER B 1 61 ? -10.273 16.359 7.836 1 83.06 61 SER B N 1
ATOM 1525 C CA . SER B 1 61 ? -9.625 15.578 8.875 1 83.06 61 SER B CA 1
ATOM 1526 C C . SER B 1 61 ? -8.945 16.469 9.906 1 83.06 61 SER B C 1
ATOM 1528 O O . SER B 1 61 ? -8.758 17.672 9.672 1 83.06 61 SER B O 1
ATOM 1530 N N . SER B 1 62 ? -8.586 15.891 11.062 1 84.12 62 SER B N 1
ATOM 1531 C CA . SER B 1 62 ? -7.883 16.625 12.117 1 84.12 62 SER B CA 1
ATOM 1532 C C . SER B 1 62 ? -6.492 17.047 11.656 1 84.12 62 SER B C 1
ATOM 1534 O O . SER B 1 62 ? -5.887 17.938 12.258 1 84.12 62 SER B O 1
ATOM 1536 N N . PHE B 1 63 ? -6.039 16.453 10.617 1 89.38 63 PHE B N 1
ATOM 1537 C CA . PHE B 1 63 ? -4.711 16.781 10.102 1 89.38 63 PHE B CA 1
ATOM 1538 C C . PHE B 1 63 ? -4.691 18.172 9.5 1 89.38 63 PHE B C 1
ATOM 1540 O O . PHE B 1 63 ? -3.637 18.812 9.406 1 89.38 63 PHE B O 1
ATOM 1547 N N . ALA B 1 64 ? -5.844 18.641 9.141 1 87.25 64 ALA B N 1
ATOM 1548 C CA . ALA B 1 64 ? -5.953 19.953 8.5 1 87.25 64 ALA B CA 1
ATOM 1549 C C . ALA B 1 64 ? -5.758 21.062 9.516 1 87.25 64 ALA B C 1
ATOM 1551 O O . ALA B 1 64 ? -5.402 22.188 9.148 1 87.25 64 ALA B O 1
ATOM 1552 N N . SER B 1 65 ? -5.965 20.781 10.75 1 84.75 65 SER B N 1
ATOM 1553 C CA . SER B 1 65 ? -5.918 21.812 11.797 1 84.75 65 SER B CA 1
ATOM 1554 C C . SER B 1 65 ? -4.559 21.828 12.484 1 84.75 65 SER B C 1
ATOM 1556 O O . SER B 1 65 ? -4.336 22.609 13.406 1 84.75 65 SER B O 1
ATOM 1558 N N . MET B 1 66 ? -3.66 21.062 11.984 1 85.06 66 MET B N 1
ATOM 1559 C CA . MET B 1 66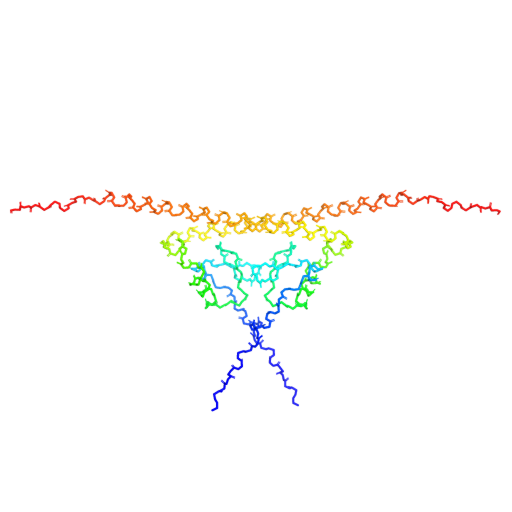 ? -2.354 20.938 12.625 1 85.06 66 MET B CA 1
ATOM 1560 C C . MET B 1 66 ? -1.483 22.156 12.32 1 85.06 66 MET B C 1
ATOM 1562 O O . MET B 1 66 ? -1.54 22.703 11.219 1 85.06 66 MET B O 1
ATOM 1566 N N . SER B 1 67 ? -0.705 22.516 13.383 1 85.69 67 SER B N 1
ATOM 1567 C CA . SER B 1 67 ? 0.334 23.516 13.156 1 85.69 67 SER B CA 1
ATOM 1568 C C . SER B 1 67 ? 1.451 22.953 12.273 1 85.69 67 SER B C 1
ATOM 1570 O O . SER B 1 67 ? 1.509 21.75 12.023 1 85.69 67 SER B O 1
ATOM 1572 N N . ALA B 1 68 ? 2.344 23.828 11.789 1 87.69 68 ALA B N 1
ATOM 1573 C CA . ALA B 1 68 ? 3.465 23.406 10.953 1 87.69 68 ALA B CA 1
ATOM 1574 C C . ALA B 1 68 ? 4.359 22.406 11.688 1 87.69 68 ALA B C 1
ATOM 1576 O O . ALA B 1 68 ? 4.816 21.438 11.102 1 87.69 68 ALA B O 1
ATOM 1577 N N . ALA B 1 69 ? 4.57 22.703 12.914 1 88 69 ALA B N 1
ATOM 1578 C CA . ALA B 1 69 ? 5.422 21.844 13.719 1 88 69 ALA B CA 1
ATOM 1579 C C . ALA B 1 69 ? 4.762 20.484 13.938 1 88 69 ALA B C 1
ATOM 1581 O O . ALA B 1 69 ? 5.422 19.438 13.852 1 88 69 ALA B O 1
ATOM 1582 N N . GLU B 1 70 ? 3.486 20.453 14.203 1 86.56 70 GLU B N 1
ATOM 1583 C CA . GLU B 1 70 ? 2.732 19.219 14.398 1 86.56 70 GLU B CA 1
ATOM 1584 C C . GLU B 1 70 ? 2.686 18.391 13.117 1 86.56 70 GLU B C 1
ATOM 1586 O O . GLU B 1 70 ? 2.787 17.156 13.164 1 86.56 70 GLU B O 1
ATOM 1591 N N . ARG B 1 71 ? 2.576 19.062 12.102 1 89.5 71 ARG B N 1
ATOM 1592 C CA . ARG B 1 71 ? 2.504 18.406 10.805 1 89.5 71 ARG B CA 1
ATOM 1593 C C . ARG B 1 71 ? 3.809 17.672 10.484 1 89.5 71 ARG B C 1
ATOM 1595 O O . ARG B 1 71 ? 3.795 16.531 10.016 1 89.5 71 ARG B O 1
ATOM 1602 N N . LYS B 1 72 ? 4.855 18.359 10.711 1 91.56 72 LYS B N 1
ATOM 1603 C CA . LYS B 1 72 ? 6.16 17.75 10.492 1 91.56 72 LYS B CA 1
ATOM 1604 C C . LYS B 1 72 ? 6.316 16.469 11.32 1 91.56 72 LYS B C 1
ATOM 1606 O O . LYS B 1 72 ? 6.816 15.461 10.82 1 91.56 72 LYS B O 1
ATOM 1611 N N . GLU B 1 73 ? 5.914 16.531 12.508 1 90.62 73 GLU B N 1
ATOM 1612 C CA . GLU B 1 73 ? 6 15.367 13.383 1 90.62 73 GLU B CA 1
ATOM 1613 C C . GLU B 1 73 ? 5.094 14.242 12.891 1 90.62 73 GLU B C 1
ATOM 1615 O O . GLU B 1 73 ? 5.48 13.078 12.914 1 90.62 73 GLU B O 1
ATOM 1620 N N . ALA B 1 74 ? 3.922 14.609 12.508 1 91.06 74 ALA B N 1
ATOM 1621 C CA . ALA B 1 74 ? 2.979 13.617 12 1 91.06 74 ALA B CA 1
ATOM 1622 C C . ALA B 1 74 ? 3.521 12.938 10.75 1 91.06 74 ALA B C 1
ATOM 1624 O O . ALA B 1 74 ? 3.41 11.719 10.602 1 91.06 74 ALA B O 1
ATOM 1625 N N . ILE B 1 75 ? 4.121 13.664 9.883 1 93.94 75 ILE B N 1
ATOM 1626 C CA . ILE B 1 75 ? 4.672 13.133 8.633 1 93.94 75 ILE B CA 1
ATOM 1627 C C . ILE B 1 75 ? 5.77 12.125 8.945 1 93.94 75 ILE B C 1
ATOM 1629 O O . ILE B 1 75 ? 5.824 11.047 8.344 1 93.94 75 ILE B O 1
ATOM 1633 N N . VAL B 1 76 ? 6.602 12.477 9.906 1 93.69 76 VAL B N 1
ATOM 1634 C CA . VAL B 1 76 ? 7.688 11.586 10.289 1 93.69 76 VAL B CA 1
ATOM 1635 C C . VAL B 1 76 ? 7.117 10.281 10.844 1 93.69 76 VAL B C 1
ATOM 1637 O O . VAL B 1 76 ? 7.535 9.195 10.445 1 93.69 76 VAL B O 1
ATOM 1640 N N . LYS B 1 77 ? 6.16 10.438 11.672 1 93.44 77 LYS B N 1
ATOM 1641 C CA . LYS B 1 77 ? 5.555 9.266 12.312 1 93.44 77 LYS B CA 1
ATOM 1642 C C . LYS B 1 77 ? 4.836 8.391 11.289 1 93.44 77 LYS B C 1
ATOM 1644 O O . LYS B 1 77 ? 5.043 7.18 11.242 1 93.44 77 LYS B O 1
ATOM 1649 N N . LEU B 1 78 ? 4.047 9.008 10.531 1 95.12 78 LEU B N 1
ATOM 1650 C CA . LEU B 1 78 ? 3.252 8.258 9.562 1 95.12 78 LEU B CA 1
ATOM 1651 C C . LEU B 1 78 ? 4.145 7.637 8.492 1 95.12 78 LEU B C 1
ATOM 1653 O O . LEU B 1 78 ? 3.881 6.527 8.031 1 95.12 78 LEU B O 1
ATOM 1657 N N . SER B 1 79 ? 5.172 8.352 8.086 1 95.44 79 SER B N 1
ATOM 1658 C CA . SER B 1 79 ? 6.145 7.777 7.16 1 95.44 79 SER B CA 1
ATOM 1659 C C . SER B 1 79 ? 6.797 6.527 7.746 1 95.44 79 SER B C 1
ATOM 1661 O O . SER B 1 79 ? 6.996 5.539 7.035 1 95.44 79 SER B O 1
ATOM 1663 N N . GLY B 1 80 ? 7.148 6.648 8.992 1 95.56 80 GLY B N 1
ATOM 1664 C CA . GLY B 1 80 ? 7.688 5.484 9.672 1 95.56 80 GLY B CA 1
ATOM 1665 C C . GLY B 1 80 ? 6.727 4.312 9.703 1 95.56 80 GLY B C 1
ATOM 1666 O O . GLY B 1 80 ? 7.129 3.164 9.508 1 95.56 80 GLY B O 1
ATOM 1667 N N . ASN B 1 81 ? 5.496 4.602 9.953 1 94.38 81 ASN B N 1
ATOM 1668 C CA . ASN B 1 81 ? 4.477 3.561 9.945 1 94.38 81 ASN B CA 1
ATOM 1669 C C . ASN B 1 81 ? 4.367 2.885 8.586 1 94.38 81 ASN B C 1
ATOM 1671 O O . ASN B 1 81 ? 4.246 1.661 8.5 1 94.38 81 ASN B O 1
ATOM 1675 N N . LEU B 1 82 ? 4.395 3.643 7.555 1 96.12 82 LEU B N 1
ATOM 1676 C CA . LEU B 1 82 ? 4.309 3.111 6.199 1 96.12 82 LEU B CA 1
ATOM 1677 C C . LEU B 1 82 ? 5.488 2.195 5.895 1 96.12 82 LEU B C 1
ATOM 1679 O O . LEU B 1 82 ? 5.312 1.106 5.344 1 96.12 82 LEU B O 1
ATOM 1683 N N . GLN B 1 83 ? 6.652 2.609 6.258 1 96 83 GLN B N 1
ATOM 1684 C CA . GLN B 1 83 ? 7.852 1.805 6.035 1 96 83 GLN B CA 1
ATOM 1685 C C . GLN B 1 83 ? 7.785 0.496 6.816 1 96 83 GLN B C 1
ATOM 1687 O O . GLN B 1 83 ? 8.148 -0.562 6.297 1 96 83 GLN B O 1
ATOM 1692 N N . LYS B 1 84 ? 7.371 0.633 8.039 1 95.25 84 LYS B N 1
ATOM 1693 C CA . LYS B 1 84 ? 7.262 -0.558 8.883 1 95.25 84 LYS B CA 1
ATOM 1694 C C . LYS B 1 84 ? 6.234 -1.535 8.312 1 95.25 84 LYS B C 1
ATOM 1696 O O . LYS B 1 84 ? 6.48 -2.742 8.266 1 95.25 84 LYS B O 1
ATOM 1701 N N . SER B 1 85 ? 5.086 -1.011 7.988 1 93.94 85 SER B N 1
ATOM 1702 C CA . SER B 1 85 ? 4.043 -1.856 7.418 1 93.94 85 SER B CA 1
ATOM 1703 C C . SER B 1 85 ? 4.512 -2.523 6.133 1 93.94 85 SER B C 1
ATOM 1705 O O . SER B 1 85 ? 4.215 -3.695 5.891 1 93.94 85 SER B O 1
ATOM 1707 N N . THR B 1 86 ? 5.23 -1.808 5.316 1 94.25 86 THR B N 1
ATOM 1708 C CA . THR B 1 86 ? 5.758 -2.354 4.07 1 94.25 86 THR B CA 1
ATOM 1709 C C . THR B 1 86 ? 6.75 -3.479 4.352 1 94.25 86 THR B C 1
ATOM 1711 O O . THR B 1 86 ? 6.695 -4.535 3.717 1 94.25 86 THR B O 1
ATOM 1714 N N . SER B 1 87 ? 7.605 -3.24 5.309 1 95.12 87 SER B N 1
ATOM 1715 C CA . SER B 1 87 ? 8.602 -4.238 5.68 1 95.12 87 SER B CA 1
ATOM 1716 C C . SER B 1 87 ? 7.945 -5.5 6.23 1 95.12 87 SER B C 1
ATOM 1718 O O . SER B 1 87 ? 8.352 -6.613 5.898 1 95.12 87 SER B O 1
ATOM 1720 N N . LEU B 1 88 ? 6.973 -5.266 7.047 1 93.81 88 LEU B N 1
ATOM 1721 C CA . LEU B 1 88 ? 6.254 -6.398 7.621 1 93.81 88 LEU B CA 1
ATOM 1722 C C . LEU B 1 88 ? 5.555 -7.207 6.535 1 93.81 88 LEU B C 1
ATOM 1724 O O . LEU B 1 88 ? 5.555 -8.438 6.574 1 93.81 88 LEU B O 1
ATOM 1728 N N . PHE B 1 89 ? 5.031 -6.535 5.633 1 94.75 89 PHE B N 1
ATOM 1729 C CA . PHE B 1 89 ? 4.363 -7.215 4.531 1 94.75 89 PHE B CA 1
ATOM 1730 C C . PHE B 1 89 ? 5.355 -8.039 3.725 1 94.75 89 PHE B C 1
ATOM 1732 O O . PHE B 1 89 ? 5.074 -9.188 3.371 1 94.75 89 PHE B O 1
ATOM 1739 N N . ARG B 1 90 ? 6.418 -7.492 3.432 1 92.25 90 ARG B N 1
ATOM 1740 C CA . ARG B 1 90 ? 7.441 -8.195 2.662 1 92.25 90 ARG B CA 1
ATOM 1741 C C . ARG B 1 90 ? 7.926 -9.438 3.402 1 92.25 90 ARG B C 1
ATOM 1743 O O . ARG B 1 90 ? 8.164 -10.477 2.789 1 92.25 90 ARG B O 1
ATOM 1750 N N . LYS B 1 91 ? 8.07 -9.273 4.641 1 92.75 91 LYS B N 1
ATOM 1751 C CA . LYS B 1 91 ? 8.469 -10.422 5.449 1 92.75 91 LYS B CA 1
ATOM 1752 C C . LYS B 1 91 ? 7.422 -11.531 5.387 1 92.75 91 LYS B C 1
ATOM 1754 O O . LYS B 1 91 ? 7.766 -12.711 5.258 1 92.75 91 LYS B O 1
ATOM 1759 N N . GLN B 1 92 ? 6.207 -11.148 5.461 1 90.62 92 GLN B N 1
ATOM 1760 C CA . GLN B 1 92 ? 5.117 -12.109 5.398 1 90.62 92 GLN B CA 1
ATOM 1761 C C . GLN B 1 92 ? 5.094 -12.836 4.051 1 90.62 92 GLN B C 1
ATOM 1763 O O . GLN B 1 92 ? 4.887 -14.047 3.996 1 90.62 92 GLN B O 1
ATOM 1768 N N . THR B 1 93 ? 5.316 -12.125 3.049 1 90.25 93 THR B N 1
ATOM 1769 C CA . THR B 1 93 ? 5.277 -12.711 1.714 1 90.25 93 THR B CA 1
ATOM 1770 C C . THR B 1 93 ? 6.477 -13.633 1.493 1 90.25 93 THR B C 1
ATOM 1772 O O . THR B 1 93 ? 6.355 -14.672 0.837 1 90.25 93 THR B O 1
ATOM 1775 N N . THR B 1 94 ? 7.602 -13.203 2.006 1 88.44 94 THR B N 1
ATOM 1776 C CA . THR B 1 94 ? 8.789 -14.047 1.908 1 88.44 94 THR B CA 1
ATOM 1777 C C . THR B 1 94 ? 8.594 -15.352 2.672 1 88.44 94 THR B C 1
ATOM 1779 O O . THR B 1 94 ? 9.008 -16.422 2.211 1 88.44 94 THR B O 1
ATOM 1782 N N . GLU B 1 95 ? 8.008 -15.203 3.805 1 86.38 95 GLU B N 1
ATOM 1783 C CA . GLU B 1 95 ? 7.711 -16.391 4.594 1 86.38 95 GLU B CA 1
ATOM 1784 C C . GLU B 1 95 ? 6.719 -17.297 3.869 1 86.38 95 GLU B C 1
ATOM 1786 O O . GLU B 1 95 ? 6.875 -18.516 3.867 1 86.38 95 GLU B O 1
ATOM 1791 N N . ALA B 1 96 ? 5.734 -16.703 3.293 1 82.25 96 ALA B N 1
ATOM 1792 C CA . ALA B 1 96 ? 4.773 -17.484 2.514 1 82.25 96 ALA B CA 1
ATOM 1793 C C . ALA B 1 96 ? 5.461 -18.203 1.36 1 82.25 96 ALA B C 1
ATOM 1795 O O . ALA B 1 96 ? 5.141 -19.359 1.065 1 82.25 96 ALA B O 1
ATOM 1796 N N . ASP B 1 97 ? 6.383 -17.547 0.777 1 82.75 97 ASP B N 1
ATOM 1797 C CA . ASP B 1 97 ? 7.152 -18.125 -0.313 1 82.75 97 ASP B CA 1
ATOM 1798 C C . ASP B 1 97 ? 7.977 -19.328 0.175 1 82.75 97 ASP B C 1
ATOM 1800 O O . ASP B 1 97 ? 8.023 -20.359 -0.483 1 82.75 97 ASP B O 1
ATOM 1804 N N . LYS B 1 98 ? 8.57 -19.156 1.293 1 82.88 98 LYS B N 1
ATOM 1805 C CA . LYS B 1 98 ? 9.398 -20.219 1.865 1 82.88 98 LYS B CA 1
ATOM 1806 C C . LYS B 1 98 ? 8.547 -21.438 2.234 1 82.88 98 LYS B C 1
ATOM 1808 O O . LYS B 1 98 ? 8.953 -22.578 1.99 1 82.88 98 LYS B O 1
ATOM 1813 N N . VAL B 1 99 ? 7.465 -21.203 2.828 1 78.25 99 VAL B N 1
ATOM 1814 C CA . VAL B 1 99 ? 6.57 -22.281 3.256 1 78.25 99 VAL B CA 1
ATOM 1815 C C . VAL B 1 99 ? 6.059 -23.047 2.035 1 78.25 99 VAL B C 1
ATOM 1817 O O . VAL B 1 99 ? 6.004 -24.266 2.043 1 78.25 99 VAL B O 1
ATOM 1820 N N . THR B 1 100 ? 5.672 -22.375 1.028 1 76.56 100 THR B N 1
ATOM 1821 C CA . THR B 1 100 ? 5.18 -23 -0.19 1 76.56 100 THR B CA 1
ATOM 1822 C C . THR B 1 100 ? 6.285 -23.812 -0.861 1 76.56 100 THR B C 1
ATOM 1824 O O . THR B 1 100 ? 6.055 -24.953 -1.301 1 76.56 100 THR B O 1
ATOM 1827 N N . ARG B 1 101 ? 7.473 -23.297 -0.833 1 77.19 101 ARG B N 1
ATOM 1828 C CA . ARG B 1 101 ? 8.609 -24.016 -1.405 1 77.19 101 ARG B CA 1
ATOM 1829 C C . ARG B 1 101 ? 8.898 -25.297 -0.641 1 77.19 101 ARG B C 1
ATOM 1831 O O . ARG B 1 101 ? 9.117 -26.359 -1.245 1 77.19 101 ARG B O 1
ATOM 1838 N N . ALA B 1 102 ? 8.891 -25.125 0.623 1 80.75 102 ALA B N 1
ATOM 1839 C CA . ALA B 1 102 ? 9.148 -26.297 1.461 1 80.75 102 ALA B CA 1
ATOM 1840 C C . ALA B 1 102 ? 8.07 -27.359 1.273 1 80.75 102 ALA B C 1
ATOM 1842 O O . ALA B 1 102 ? 8.375 -28.547 1.194 1 80.75 102 ALA B O 1
ATOM 1843 N N . SER B 1 103 ? 6.82 -26.938 1.176 1 75.31 103 SER B N 1
ATOM 1844 C CA . SER B 1 103 ? 5.699 -27.859 0.974 1 75.31 103 SER B CA 1
ATOM 1845 C C . SER B 1 103 ? 5.797 -28.547 -0.379 1 75.31 103 SER B C 1
ATOM 1847 O O . SER B 1 103 ? 5.566 -29.766 -0.477 1 75.31 103 SER B O 1
ATOM 1849 N N . TYR B 1 104 ? 6.191 -27.844 -1.28 1 73.06 104 TYR B N 1
ATOM 1850 C CA . TYR B 1 104 ? 6.352 -28.422 -2.611 1 73.06 104 TYR B CA 1
ATOM 1851 C C . TYR B 1 104 ? 7.484 -29.438 -2.639 1 73.06 104 TYR B C 1
ATOM 1853 O O . TYR B 1 104 ? 7.348 -30.516 -3.215 1 73.06 104 TYR B O 1
ATOM 1861 N N . GLU B 1 105 ? 8.547 -28.984 -2.037 1 78.81 105 GLU B N 1
ATOM 1862 C CA . GLU B 1 105 ? 9.695 -29.875 -1.996 1 78.81 105 GLU B CA 1
ATOM 1863 C C . GLU B 1 105 ? 9.367 -31.156 -1.243 1 78.81 105 GLU B C 1
ATOM 1865 O O . GLU B 1 105 ? 9.734 -32.25 -1.676 1 78.81 105 GLU B O 1
ATOM 1870 N N . VAL B 1 106 ? 8.695 -31.062 -0.235 1 78.56 106 VAL B N 1
ATOM 1871 C CA . VAL B 1 106 ? 8.289 -32.219 0.556 1 78.56 106 VAL B CA 1
ATOM 1872 C C . VAL B 1 106 ? 7.332 -33.094 -0.253 1 78.56 106 VAL B C 1
ATOM 1874 O O . VAL B 1 106 ? 7.477 -34.312 -0.291 1 78.56 106 VAL B O 1
ATOM 1877 N N . SER B 1 107 ? 6.426 -32.438 -0.927 1 75.5 107 SER B N 1
ATOM 1878 C CA . SER B 1 107 ? 5.445 -33.188 -1.726 1 75.5 107 SER B CA 1
ATOM 1879 C C . SER B 1 107 ? 6.113 -33.906 -2.889 1 75.5 107 SER B C 1
ATOM 1881 O O . SER B 1 107 ? 5.738 -35.031 -3.223 1 75.5 107 SER B O 1
ATOM 1883 N N . ARG B 1 108 ? 7.027 -33.281 -3.445 1 75.5 108 ARG B N 1
ATOM 1884 C CA . ARG B 1 108 ? 7.781 -33.906 -4.527 1 75.5 108 ARG B CA 1
ATOM 1885 C C . ARG B 1 108 ? 8.555 -35.125 -4.02 1 75.5 108 ARG B C 1
ATOM 1887 O O . ARG B 1 108 ? 8.586 -36.156 -4.676 1 75.5 108 ARG B O 1
ATOM 1894 N N . LEU B 1 109 ? 9.148 -35 -2.895 1 79.69 109 LEU B N 1
ATOM 1895 C CA . LEU B 1 109 ? 9.914 -36.094 -2.305 1 79.69 109 LEU B CA 1
ATOM 1896 C C . LEU B 1 109 ? 9.008 -37.25 -1.922 1 79.69 109 LEU B C 1
ATOM 1898 O O . LEU B 1 109 ? 9.359 -38.438 -2.135 1 79.69 109 LEU B O 1
ATOM 1902 N N . LEU B 1 110 ? 7.895 -37.094 -1.468 1 83.81 110 LEU B N 1
ATOM 1903 C CA . LEU B 1 110 ? 6.934 -38.125 -1.098 1 83.81 110 LEU B CA 1
ATOM 1904 C C . LEU B 1 110 ? 6.379 -38.812 -2.336 1 83.81 110 LEU B C 1
ATOM 1906 O O . LEU B 1 110 ? 6.227 -40.031 -2.35 1 83.81 110 LEU B O 1
ATOM 1910 N N . ALA B 1 111 ? 6.082 -38.031 -3.346 1 78.31 111 ALA B N 1
ATOM 1911 C CA . ALA B 1 111 ? 5.57 -38.594 -4.594 1 78.31 111 ALA B CA 1
ATOM 1912 C C . ALA B 1 111 ? 6.602 -39.531 -5.25 1 78.31 111 ALA B C 1
ATOM 1914 O O . ALA B 1 111 ? 6.25 -40.562 -5.809 1 78.31 111 ALA B O 1
ATOM 1915 N N . ARG B 1 112 ? 7.781 -39.156 -5.109 1 77.31 112 ARG B N 1
ATOM 1916 C CA . ARG B 1 112 ? 8.859 -39.969 -5.668 1 77.31 112 ARG B CA 1
ATOM 1917 C C . ARG B 1 112 ? 9.023 -41.281 -4.887 1 77.31 112 ARG B C 1
ATOM 1919 O O . ARG B 1 112 ? 9.359 -42.312 -5.461 1 77.31 112 ARG B O 1
ATOM 1926 N N . ARG B 1 113 ? 8.734 -41.188 -3.703 1 79.56 113 ARG B N 1
ATOM 1927 C CA . ARG B 1 113 ? 8.883 -42.344 -2.852 1 79.56 113 ARG B CA 1
ATOM 1928 C C . ARG B 1 113 ? 7.711 -43.312 -3.025 1 79.56 113 ARG B C 1
ATOM 1930 O O . ARG B 1 113 ? 7.863 -44.531 -2.877 1 79.56 113 ARG B O 1
ATOM 1937 N N . MET B 1 114 ? 6.547 -42.875 -3.326 1 67.75 114 MET B N 1
ATOM 1938 C CA . MET B 1 114 ? 5.352 -43.688 -3.48 1 67.75 114 MET B CA 1
ATOM 1939 C C . MET B 1 114 ? 5.316 -44.344 -4.855 1 67.75 114 MET B C 1
ATOM 1941 O O . MET B 1 114 ? 4.469 -45.188 -5.117 1 67.75 114 MET B O 1
ATOM 1945 N N . LYS B 1 115 ? 6.164 -44.062 -5.77 1 63.31 115 LYS B N 1
ATOM 1946 C CA . LYS B 1 115 ? 6.195 -44.812 -7.027 1 63.31 115 LYS B CA 1
ATOM 1947 C C . LYS B 1 115 ? 6.578 -46.25 -6.793 1 63.31 115 LYS B C 1
ATOM 1949 O O . LYS B 1 115 ? 7.625 -46.562 -6.211 1 63.31 115 LYS B O 1
ATOM 1954 N N . PRO B 1 116 ? 5.512 -47.156 -6.793 1 60.44 116 PRO B N 1
ATOM 1955 C CA . PRO B 1 116 ? 5.73 -48.594 -6.629 1 60.44 116 PRO B CA 1
ATOM 1956 C C . PRO B 1 116 ? 6.762 -49.156 -7.605 1 60.44 116 PRO B C 1
ATOM 1958 O O . PRO B 1 116 ? 6.922 -48.625 -8.711 1 60.44 116 PRO B O 1
ATOM 1961 N N . PHE B 1 117 ? 7.758 -49.781 -7.082 1 56.41 117 PHE B N 1
ATOM 1962 C CA . PHE B 1 117 ? 8.625 -50.656 -7.852 1 56.41 117 PHE B CA 1
ATOM 1963 C C . PHE B 1 117 ? 7.805 -51.594 -8.742 1 56.41 117 PHE B C 1
ATOM 1965 O O . PHE B 1 117 ? 8.344 -52.531 -9.32 1 56.41 117 PHE B O 1
ATOM 1972 N N . THR B 1 118 ? 6.715 -51.188 -9.234 1 51.5 118 THR B N 1
ATOM 1973 C CA . THR B 1 118 ? 5.938 -52.219 -9.914 1 51.5 118 THR B CA 1
ATOM 1974 C C . THR B 1 118 ? 6.727 -52.812 -11.078 1 51.5 118 THR B C 1
ATOM 1976 O O . THR B 1 118 ? 6.293 -53.812 -11.695 1 51.5 118 THR B O 1
ATOM 1979 N N . ASP B 1 119 ? 7.547 -52.031 -11.797 1 48.62 119 ASP B N 1
ATOM 1980 C CA . ASP B 1 119 ? 7.805 -52.781 -13.023 1 48.62 119 ASP B CA 1
ATOM 1981 C C . ASP B 1 119 ? 8.727 -53.969 -12.766 1 48.62 119 ASP B C 1
ATOM 1983 O O . ASP B 1 119 ? 9.945 -53.812 -12.703 1 48.62 119 ASP B O 1
ATOM 1987 N N . GLY B 1 120 ? 8.453 -54.719 -11.781 1 47.03 120 GLY B N 1
ATOM 1988 C CA . GLY B 1 120 ? 9.164 -55.969 -11.797 1 47.03 120 GLY B CA 1
ATOM 1989 C C . GLY B 1 120 ? 9.117 -56.656 -13.148 1 47.03 120 GLY B C 1
ATOM 1990 O O . GLY B 1 120 ? 8.055 -56.75 -13.773 1 47.03 120 GLY B O 1
ATOM 1991 N N . ASP B 1 121 ? 10.141 -56.562 -13.969 1 46.88 121 ASP B N 1
ATOM 1992 C CA . ASP B 1 121 ? 10.398 -57.344 -15.164 1 46.88 121 ASP B CA 1
ATOM 1993 C C . ASP B 1 121 ? 10.18 -58.844 -14.891 1 46.88 121 ASP B C 1
ATOM 1995 O O . ASP B 1 121 ? 10.859 -59.438 -14.047 1 46.88 121 ASP B O 1
ATOM 1999 N N . PHE B 1 122 ? 9.008 -59.344 -14.836 1 44.25 122 PHE B N 1
ATOM 2000 C CA . PHE B 1 122 ? 8.797 -60.781 -14.961 1 44.25 122 PHE B CA 1
ATOM 2001 C C . PHE B 1 122 ? 9.586 -61.344 -16.141 1 44.25 122 PHE B C 1
ATOM 2003 O O . PHE B 1 122 ? 9.367 -60.969 -17.281 1 44.25 122 PHE B O 1
ATOM 2010 N N . ILE B 1 123 ? 10.867 -61.625 -16.062 1 46.81 123 ILE B N 1
ATOM 2011 C CA . ILE B 1 123 ? 11.562 -62.531 -16.969 1 46.81 123 ILE B CA 1
ATOM 2012 C C . ILE B 1 123 ? 10.797 -63.875 -17.047 1 46.81 123 ILE B C 1
ATOM 2014 O O . ILE B 1 123 ? 10.562 -64.5 -16.016 1 46.81 123 ILE B O 1
ATOM 2018 N N . LYS B 1 124 ? 9.859 -63.906 -18.062 1 36.47 124 LYS B N 1
ATOM 2019 C CA . LYS B 1 124 ? 9.586 -65.25 -18.547 1 36.47 124 LYS B CA 1
ATOM 2020 C C . LYS B 1 124 ? 10.805 -65.812 -19.234 1 36.47 124 LYS B C 1
ATOM 2022 O O . LYS B 1 124 ? 11.594 -65.125 -19.844 1 36.47 124 LYS B O 1
#

Organism: Chionoecetes opilio (NCBI:txid41210)